Protein AF-J9E2P5-F1 (afdb_monomer)

Radius of gyration: 17.96 Å; Cα contacts (8 Å, |Δi|>4): 330; chains: 1; bounding box: 42×40×48 Å

Foldseek 3Di:
DCPPDPCPACVNVADPVNVVVLVVLLVVVQQPAFQEAEAEDDEAEAEACAQVVVVVVVVCVVQPHQVVHHYEYADNQHHPYDRSVVSVVVVSVSVSVHVYYHQWYDYPLAEIEHAADDDPVLVVDQEPCVSRPQDPPHDPDDFPDDSQRSNHEEEDDVDQAWACDPVNGHTYHYPVVVVSSCVSHVHDYYHYYNDDDDPPD

Sequence (201 aa):
MTIGRPNTGISTCITEQDITDLLLNVKSLFMEQPVMLKLKPPITVCGDIHGQFGDLMRIFNKTGFPHKTNYLFLGDYVDRGKMNLEVIIFLFACKSVFNVMPLSAIIGDRILCMHGGLSPDMLKADNLNILQSIYRPLPDPPNPSLPLDLLWADPNSYTDEFKFNDRGISITFGAKMVKRICEKFNLDLICRAHQVKLSHI

Solvent-accessible surface area (backbone atoms only — not comparable to full-atom values): 11539 Å² total; per-residue (Å²): 133,65,84,89,45,90,88,57,49,65,83,72,78,55,52,73,64,59,52,50,52,50,49,55,54,41,50,52,56,54,71,74,45,63,46,49,38,82,44,66,77,79,64,48,78,40,52,65,46,27,5,40,41,72,58,55,50,50,48,31,73,73,67,45,48,71,94,79,28,51,48,42,44,32,49,53,50,47,60,98,40,90,33,31,66,60,33,50,52,51,53,46,57,43,39,74,77,35,88,40,76,59,70,26,33,30,41,69,76,27,33,43,35,26,18,17,38,76,38,77,62,64,76,74,41,90,54,78,64,62,56,58,68,61,67,79,84,73,67,93,69,61,83,68,37,59,78,47,9,29,55,52,8,38,82,33,93,91,41,59,49,77,40,78,26,93,84,79,48,33,29,25,35,7,67,58,46,52,51,52,52,25,64,72,65,60,35,83,44,80,48,62,32,86,63,91,74,83,76,87,124

Mean predicted aligned error: 6.22 Å

InterPro domains:
  IPR004843 Calcineurin-like, phosphoesterase domain [PF00149] (42-90)
  IPR004843 Calcineurin-like, phosphoesterase domain [PF00149] (93-196)
  IPR006186 Serine/threonine-specific protein phosphatase/bis(5-nucleosyl)-tetraphosphatase [PR00114] (42-69)
  IPR006186 Serine/threonine-specific protein phosphatase/bis(5-nucleosyl)-tetraphosphatase [PR00114] (71-98)
  IPR006186 Serine/threonine-specific protein phosphatase/bis(5-nucleosyl)-tetraphosphatase [PR00114] (186-201)
  IPR006186 Serine/threonine-specific protein phosphatase/bis(5-nucleosyl)-tetraphosphatase [SM00156] (14-201)
  IPR029052 Metallo-dependent phosphatase-like [G3DSA:3.60.21.10] (10-95)
  IPR029052 Metallo-dependent phosphatase-like [G3DSA:3.60.21.10] (96-201)
  IPR029052 Metallo-dependent phosphatase-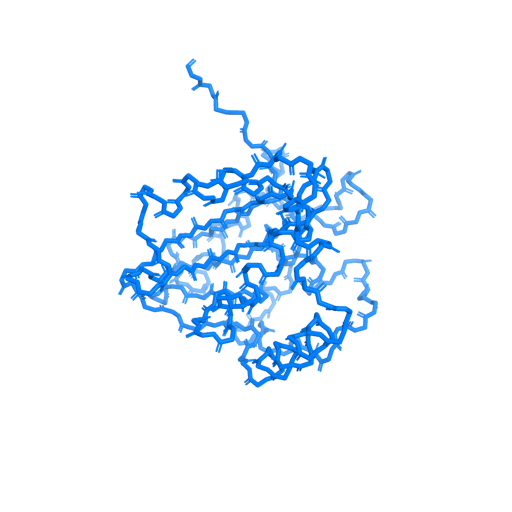like [SSF56300] (13-199)
  IPR050341 Serine/threonine-protein phosphatase PP1 catalytic subunit [PTHR11668] (95-196)

Structure (mmCIF, N/CA/C/O backbone):
data_AF-J9E2P5-F1
#
_entry.id   AF-J9E2P5-F1
#
loop_
_atom_site.group_PDB
_atom_site.id
_atom_site.type_symbol
_atom_site.label_atom_id
_atom_site.label_alt_id
_atom_site.label_comp_id
_atom_site.label_asym_id
_atom_site.label_entity_id
_atom_site.label_seq_id
_atom_site.pdbx_PDB_ins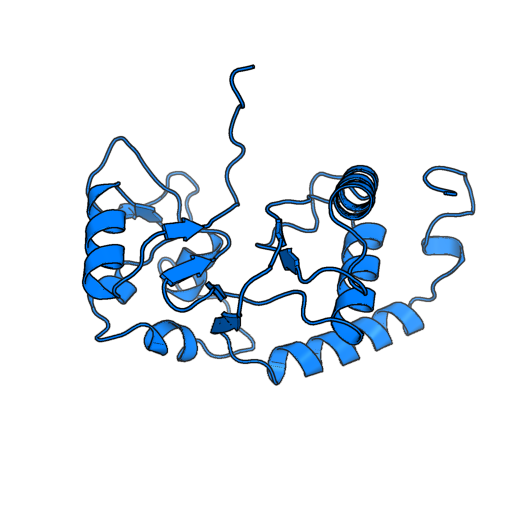_code
_atom_site.Cartn_x
_atom_site.Cartn_y
_atom_site.Cartn_z
_atom_site.occupancy
_atom_site.B_iso_or_equiv
_atom_site.auth_seq_id
_atom_site.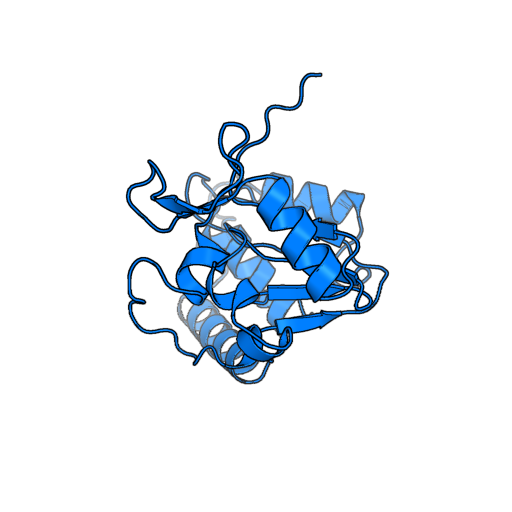auth_comp_id
_atom_site.auth_asym_id
_atom_site.auth_atom_id
_atom_site.pdbx_PDB_model_num
ATOM 1 N N . MET A 1 1 ? -24.010 14.003 11.861 1.00 45.88 1 MET A N 1
ATOM 2 C CA . MET A 1 1 ? -22.543 14.082 11.691 1.00 45.88 1 MET A CA 1
ATOM 3 C C . MET A 1 1 ? -22.093 15.475 12.108 1.00 45.88 1 MET A C 1
ATOM 5 O O . MET A 1 1 ? -22.477 16.442 11.469 1.00 45.88 1 MET A O 1
ATOM 9 N N . THR A 1 2 ? -21.371 15.581 13.220 1.00 44.81 2 THR A N 1
ATOM 10 C CA . THR A 1 2 ? -20.914 16.819 13.893 1.00 44.81 2 THR A CA 1
ATOM 11 C C . THR A 1 2 ? -19.613 17.385 13.308 1.00 44.81 2 THR A C 1
ATOM 13 O O . THR A 1 2 ? -18.896 18.126 13.966 1.00 44.81 2 THR A O 1
ATOM 16 N N . ILE A 1 3 ? -19.287 17.047 12.061 1.00 49.72 3 ILE A N 1
ATOM 17 C CA . ILE A 1 3 ? -18.026 17.451 11.435 1.00 49.72 3 ILE A CA 1
ATOM 18 C C . ILE A 1 3 ? -18.045 18.976 11.229 1.00 49.72 3 ILE A C 1
ATOM 20 O O . ILE A 1 3 ? -18.893 19.488 10.501 1.00 49.72 3 ILE A O 1
ATOM 24 N N . GLY A 1 4 ? -17.133 19.695 11.894 1.00 49.78 4 GLY A N 1
ATOM 25 C CA . GLY A 1 4 ? -16.938 21.143 11.735 1.00 49.78 4 GLY A CA 1
ATOM 26 C C . GLY A 1 4 ? -17.701 22.057 12.704 1.00 49.78 4 GLY A C 1
ATOM 27 O O . GLY A 1 4 ? -17.662 23.272 12.515 1.00 49.78 4 GLY A O 1
ATOM 28 N N . ARG A 1 5 ? -18.381 21.534 13.739 1.00 53.47 5 ARG A N 1
ATOM 29 C CA . ARG A 1 5 ? -18.964 22.392 14.791 1.00 53.47 5 ARG A CA 1
ATOM 30 C C . ARG A 1 5 ? -17.924 22.700 15.886 1.00 53.47 5 ARG A C 1
ATOM 32 O O . ARG A 1 5 ? -17.280 21.763 16.369 1.00 53.47 5 ARG A O 1
ATOM 39 N N . PRO A 1 6 ? -17.767 23.968 16.316 1.00 48.00 6 PRO A N 1
ATOM 40 C CA . PRO A 1 6 ? -16.874 24.314 17.423 1.00 48.00 6 PRO A CA 1
ATOM 41 C C . PRO A 1 6 ? -17.237 23.517 18.690 1.00 48.00 6 PRO A C 1
ATOM 43 O O . PRO A 1 6 ? -18.414 23.270 18.947 1.00 48.00 6 PRO A O 1
ATOM 46 N N . ASN A 1 7 ? -16.224 23.081 19.447 1.00 54.06 7 ASN A N 1
ATOM 47 C CA . ASN A 1 7 ? -16.327 22.243 20.658 1.00 54.06 7 ASN A CA 1
ATOM 48 C C . ASN A 1 7 ? -16.889 20.817 20.481 1.00 54.06 7 ASN A C 1
ATOM 50 O O . ASN A 1 7 ? -17.232 20.167 21.465 1.00 54.06 7 ASN A O 1
ATOM 54 N N . THR A 1 8 ? -16.955 20.303 19.250 1.00 57.88 8 THR A N 1
ATOM 55 C CA . THR A 1 8 ? -17.351 18.903 18.970 1.00 57.88 8 THR A CA 1
ATOM 56 C C . THR A 1 8 ? -16.272 18.094 18.248 1.00 57.88 8 THR A C 1
ATOM 58 O O . THR A 1 8 ? -16.533 16.987 17.778 1.00 57.88 8 THR A O 1
ATOM 61 N N . GLY A 1 9 ? -15.074 18.671 18.111 1.00 59.38 9 GLY A N 1
ATOM 62 C CA . GLY A 1 9 ? -13.923 17.985 17.535 1.00 59.38 9 GLY A CA 1
ATOM 63 C C . GLY A 1 9 ? -13.432 16.871 18.455 1.00 59.38 9 GLY A C 1
ATOM 64 O O . GLY A 1 9 ? -13.683 16.892 19.656 1.00 59.38 9 GLY A O 1
ATOM 65 N N . ILE A 1 10 ? -12.687 15.914 17.902 1.00 63.97 10 ILE A N 1
ATOM 66 C CA . ILE A 1 10 ? -12.071 14.827 18.680 1.00 63.97 10 ILE A CA 1
ATOM 67 C C . ILE A 1 10 ? -11.284 15.352 19.892 1.00 63.97 10 ILE A C 1
ATOM 69 O O . ILE A 1 10 ? -11.285 14.716 20.943 1.00 63.97 10 ILE A O 1
ATOM 73 N N . SER A 1 11 ? -10.692 16.543 19.770 1.00 57.50 11 SER A N 1
ATOM 74 C CA . SER A 1 11 ? -9.939 17.223 20.826 1.00 57.50 11 SER A CA 1
ATOM 75 C C . SER A 1 11 ? -10.736 17.548 22.094 1.00 57.50 11 SER A C 1
ATOM 77 O O . SER A 1 11 ? -10.120 17.846 23.112 1.00 57.50 11 SER A O 1
ATOM 79 N N . THR A 1 12 ? -12.074 17.503 22.071 1.00 65.75 12 THR A N 1
ATOM 80 C CA . THR A 1 12 ? -12.912 17.707 23.267 1.00 65.75 12 THR A CA 1
ATOM 81 C C . THR A 1 12 ? -13.512 16.416 23.828 1.00 65.75 12 THR A C 1
ATOM 83 O O . THR A 1 12 ? -14.113 16.456 24.899 1.00 65.75 12 THR A O 1
ATOM 86 N N . CYS A 1 13 ? -13.367 15.277 23.138 1.00 72.75 13 CYS A N 1
ATOM 87 C CA . CYS A 1 13 ? -14.016 14.011 23.509 1.00 72.75 13 CYS A CA 1
ATOM 88 C C . CYS A 1 13 ? -13.050 12.842 23.738 1.00 72.75 13 CYS A C 1
ATOM 90 O O . CYS A 1 13 ? -13.448 11.869 24.370 1.00 72.75 13 CYS A O 1
ATOM 92 N N . ILE A 1 14 ? -11.827 12.909 23.211 1.00 82.00 14 ILE A N 1
ATOM 93 C CA . ILE A 1 14 ? -10.829 11.840 23.303 1.00 82.00 14 ILE A CA 1
ATOM 94 C C . ILE A 1 14 ? -9.627 12.380 24.070 1.00 82.00 14 ILE A C 1
ATOM 96 O O . ILE A 1 14 ? -9.087 13.432 23.720 1.00 82.00 14 ILE A O 1
ATOM 100 N N . THR A 1 15 ? -9.220 11.673 25.122 1.00 87.50 15 THR A N 1
ATOM 101 C CA . THR A 1 15 ? -8.058 12.066 25.921 1.00 87.50 15 THR A CA 1
ATOM 102 C C . THR A 1 15 ? -6.756 11.640 25.244 1.00 87.50 15 THR A C 1
ATOM 104 O O . THR A 1 15 ? -6.724 10.732 24.413 1.00 87.50 15 THR A O 1
ATOM 107 N N . GLU A 1 16 ? -5.645 12.271 25.622 1.00 87.94 16 GLU A N 1
ATOM 108 C CA . GLU A 1 16 ? -4.309 11.840 25.190 1.00 87.94 16 GLU A CA 1
ATOM 109 C C . GLU A 1 16 ? -4.025 10.378 25.573 1.00 87.94 16 GLU A C 1
ATOM 111 O O . GLU A 1 16 ? -3.402 9.641 24.805 1.00 87.94 16 GLU A O 1
ATOM 116 N N . GLN A 1 17 ? -4.538 9.938 26.727 1.00 90.25 17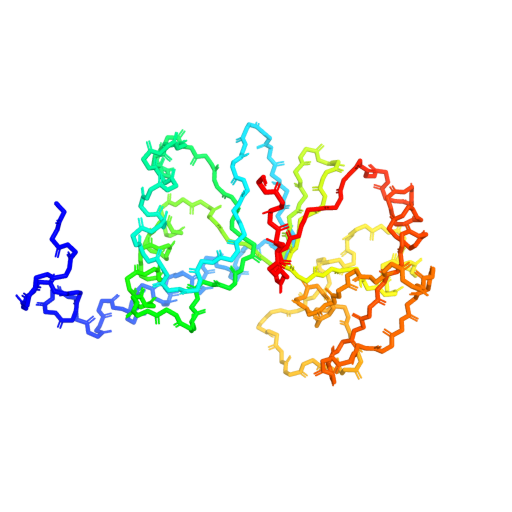 GLN A N 1
ATOM 117 C CA . GLN A 1 17 ? -4.408 8.558 27.179 1.00 90.25 17 GLN A CA 1
ATOM 118 C C . GLN A 1 17 ? -5.141 7.591 26.242 1.00 90.25 17 GLN A C 1
ATOM 120 O O . GLN A 1 17 ? -4.543 6.610 25.812 1.00 90.25 17 GLN A O 1
ATOM 125 N N . ASP A 1 18 ? -6.377 7.905 25.838 1.00 90.12 18 ASP A N 1
ATOM 126 C CA . ASP A 1 18 ? -7.140 7.067 24.899 1.00 90.12 18 ASP A CA 1
ATOM 127 C C . ASP A 1 18 ? -6.409 6.911 23.556 1.00 90.12 18 ASP A C 1
ATOM 129 O O . ASP A 1 18 ? -6.378 5.827 22.967 1.00 90.12 18 ASP A O 1
ATOM 133 N N . ILE A 1 19 ? -5.797 7.997 23.066 1.00 89.31 19 ILE A N 1
ATOM 134 C CA . ILE A 1 19 ? -4.996 7.975 21.834 1.00 89.31 19 ILE A CA 1
ATOM 135 C C . ILE A 1 19 ? -3.757 7.102 22.037 1.00 89.31 19 ILE A C 1
ATOM 137 O O . ILE A 1 19 ? -3.446 6.272 21.183 1.00 89.31 19 ILE A O 1
ATOM 141 N N . THR A 1 20 ? -3.064 7.255 23.164 1.00 91.06 20 THR A N 1
ATOM 142 C CA . THR A 1 20 ? -1.865 6.473 23.491 1.00 91.06 20 THR A CA 1
ATOM 143 C C . THR A 1 20 ? -2.177 4.979 23.560 1.00 91.06 20 THR A C 1
ATOM 145 O O . THR A 1 20 ? -1.487 4.177 22.926 1.00 91.06 20 THR A O 1
ATOM 148 N N . ASP A 1 21 ? -3.257 4.602 24.240 1.00 92.38 21 ASP A N 1
ATOM 149 C CA . ASP A 1 21 ? -3.688 3.210 24.372 1.00 92.38 21 ASP A CA 1
ATOM 150 C C . ASP A 1 21 ? -4.079 2.618 23.013 1.00 92.38 21 ASP A C 1
ATOM 152 O O . ASP A 1 21 ? -3.679 1.500 22.669 1.00 92.38 21 ASP A O 1
ATOM 156 N N . LEU A 1 22 ? -4.797 3.387 22.186 1.00 90.81 22 LEU A N 1
ATOM 157 C CA . LEU A 1 22 ? -5.117 2.991 20.816 1.00 90.81 22 LEU A CA 1
ATOM 158 C C . LEU A 1 22 ? -3.848 2.737 19.991 1.00 90.81 22 LEU A C 1
ATOM 160 O O . LEU A 1 22 ? -3.758 1.718 19.301 1.00 90.81 22 LEU A O 1
ATOM 164 N N . LEU A 1 23 ? -2.861 3.633 20.065 1.00 90.31 23 LEU A N 1
ATOM 165 C CA . LEU A 1 23 ? -1.600 3.509 19.334 1.00 90.31 23 LEU A CA 1
ATOM 166 C C . LEU A 1 23 ? -0.795 2.283 19.775 1.00 90.31 23 LEU A C 1
ATOM 168 O O . LEU A 1 23 ? -0.257 1.575 18.921 1.00 90.31 23 LEU A O 1
ATOM 172 N N . LEU A 1 24 ? -0.727 2.002 21.078 1.00 90.94 24 LEU A N 1
ATOM 173 C CA . LEU A 1 24 ? -0.029 0.829 21.616 1.00 90.94 24 LEU A CA 1
ATOM 174 C C . LEU A 1 24 ? -0.685 -0.483 21.167 1.00 90.94 24 LEU A C 1
ATOM 176 O O . LEU A 1 24 ? 0.011 -1.413 20.739 1.00 90.94 24 LEU A O 1
ATOM 180 N N . ASN A 1 25 ? -2.018 -0.537 21.192 1.00 90.31 25 ASN A N 1
ATOM 181 C CA . ASN A 1 25 ? -2.780 -1.692 20.720 1.00 90.31 25 ASN A CA 1
ATOM 182 C C . ASN A 1 25 ? -2.565 -1.928 19.220 1.00 90.31 25 ASN A C 1
ATOM 184 O O . ASN A 1 25 ? -2.203 -3.028 18.797 1.00 90.31 25 ASN A O 1
ATOM 188 N N . VAL A 1 26 ? -2.710 -0.880 18.406 1.00 89.56 26 VAL A N 1
ATOM 189 C CA . VAL A 1 26 ? -2.537 -0.966 16.949 1.00 89.56 26 VAL A CA 1
ATOM 190 C C . VAL A 1 26 ? -1.095 -1.302 16.564 1.00 89.56 26 VAL A C 1
ATOM 192 O O . VAL A 1 26 ? -0.880 -2.113 15.662 1.00 89.56 26 VAL A O 1
ATOM 195 N N . LYS A 1 27 ? -0.098 -0.750 17.266 1.00 88.38 27 LYS A N 1
ATOM 196 C CA . LYS A 1 27 ? 1.315 -1.106 17.079 1.00 88.38 27 LYS A CA 1
ATOM 197 C C . LYS A 1 27 ? 1.535 -2.605 17.272 1.00 88.38 27 LYS A C 1
ATOM 199 O O 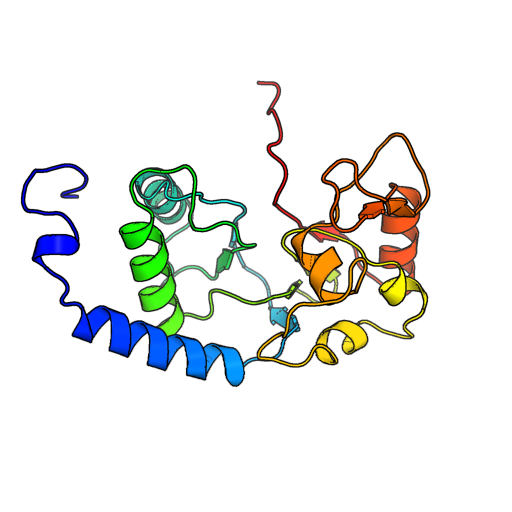. LYS A 1 27 ? 2.180 -3.226 16.432 1.00 88.38 27 LYS A O 1
ATOM 204 N N . SER A 1 28 ? 0.987 -3.179 18.340 1.00 88.62 28 SER A N 1
ATOM 205 C CA . SER A 1 28 ? 1.122 -4.611 18.634 1.00 88.62 28 SER A CA 1
ATOM 206 C C . SER A 1 28 ? 0.476 -5.465 17.537 1.00 88.62 28 SER A C 1
ATOM 208 O O . SER A 1 28 ? 1.135 -6.339 16.976 1.00 88.62 28 SER A O 1
ATOM 210 N N . LEU A 1 29 ? -0.744 -5.112 17.114 1.00 88.38 29 LEU A N 1
ATOM 211 C CA . LEU A 1 29 ? -1.436 -5.777 16.001 1.00 88.38 29 LEU A CA 1
ATOM 212 C C . LEU A 1 29 ? -0.633 -5.737 14.697 1.00 88.38 29 LEU A C 1
ATOM 214 O O . LEU A 1 29 ? -0.570 -6.727 13.968 1.00 88.38 29 LEU A O 1
ATOM 218 N N . PHE A 1 30 ? -0.008 -4.603 14.377 1.00 86.75 30 PHE A N 1
ATOM 219 C CA . PHE A 1 30 ? 0.837 -4.519 13.191 1.00 86.75 30 PHE A CA 1
ATOM 220 C C . PHE A 1 30 ? 2.063 -5.408 13.289 1.00 86.75 30 PHE A C 1
ATOM 222 O O . PHE A 1 30 ? 2.389 -6.068 12.304 1.00 86.75 30 PHE A O 1
ATOM 229 N N . MET A 1 31 ? 2.724 -5.436 14.445 1.00 86.56 31 MET A N 1
ATOM 230 C CA . MET A 1 31 ? 3.924 -6.243 14.662 1.00 86.56 31 MET A CA 1
ATOM 231 C C . MET A 1 31 ? 3.657 -7.745 14.514 1.00 86.56 31 MET A C 1
ATOM 233 O O . MET A 1 31 ? 4.517 -8.453 13.994 1.00 86.56 31 MET A O 1
ATOM 237 N N . GLU A 1 32 ? 2.464 -8.211 14.884 1.00 87.81 32 GLU A N 1
ATOM 238 C CA . GLU A 1 32 ? 2.045 -9.612 14.738 1.00 87.81 32 GLU A CA 1
ATOM 239 C C . GLU A 1 32 ? 1.688 -10.001 13.295 1.00 87.81 32 GLU A C 1
ATOM 241 O O . GLU A 1 32 ? 1.873 -11.147 12.884 1.00 87.81 32 GLU A O 1
ATOM 246 N N . GLN A 1 33 ? 1.176 -9.061 12.499 1.00 88.06 33 GLN A N 1
ATOM 247 C CA . GLN A 1 33 ? 0.769 -9.333 11.119 1.00 88.06 33 GLN A CA 1
ATOM 248 C C . GLN A 1 33 ? 1.968 -9.470 10.179 1.00 88.06 33 GLN A C 1
ATOM 250 O O . GLN A 1 33 ? 2.958 -8.779 10.377 1.00 88.06 33 GLN A O 1
ATOM 255 N N . PRO A 1 34 ? 1.905 -10.281 9.110 1.00 90.06 34 PRO A N 1
ATOM 256 C CA . PRO A 1 34 ? 2.999 -10.348 8.148 1.00 90.06 34 PRO A CA 1
ATOM 257 C C . PRO A 1 34 ? 3.163 -9.020 7.392 1.00 90.06 34 PRO A C 1
ATOM 259 O O . PRO A 1 34 ? 2.209 -8.257 7.230 1.00 90.06 34 PRO A O 1
ATOM 262 N N . VAL A 1 35 ? 4.372 -8.755 6.891 1.00 88.50 35 VAL A N 1
ATOM 263 C CA . VAL A 1 35 ? 4.686 -7.531 6.131 1.00 88.50 35 VAL A CA 1
ATOM 264 C C . VAL A 1 35 ? 3.864 -7.454 4.844 1.00 88.50 35 VAL A C 1
ATOM 266 O O . VAL A 1 35 ? 3.345 -6.391 4.494 1.00 88.50 35 VAL A O 1
ATOM 269 N N . MET A 1 36 ? 3.735 -8.595 4.161 1.00 92.44 36 MET A N 1
ATOM 270 C CA . MET A 1 36 ? 2.828 -8.773 3.033 1.00 92.44 36 MET A CA 1
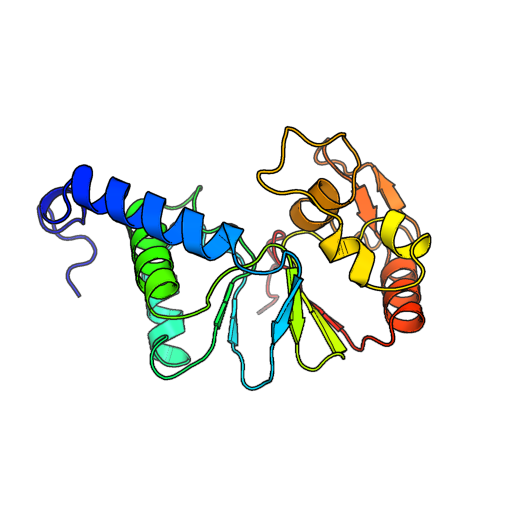ATOM 271 C C . MET A 1 36 ? 1.605 -9.577 3.482 1.00 92.44 36 MET A C 1
ATOM 273 O O . MET A 1 36 ? 1.712 -10.776 3.765 1.00 92.44 36 MET A O 1
ATOM 277 N N . LEU A 1 37 ? 0.433 -8.939 3.524 1.00 92.12 37 LEU A N 1
ATOM 278 C CA . LEU A 1 37 ? -0.823 -9.644 3.798 1.00 92.12 37 LEU A CA 1
ATOM 279 C C . LEU A 1 37 ? -1.255 -10.475 2.590 1.00 92.12 37 LEU A C 1
ATOM 281 O O . LEU A 1 37 ? -1.135 -10.037 1.450 1.00 92.12 37 LEU A O 1
ATOM 285 N N . LYS A 1 38 ? -1.839 -11.646 2.847 1.00 93.00 38 LYS A N 1
ATOM 286 C CA . LYS A 1 38 ? -2.566 -12.427 1.838 1.00 93.00 38 LYS A CA 1
ATOM 287 C C . LYS A 1 38 ? -4.061 -12.222 2.048 1.00 93.00 38 LYS A C 1
ATOM 289 O O . LYS A 1 38 ? -4.590 -12.598 3.092 1.00 93.00 38 LYS A O 1
ATOM 294 N N . LEU A 1 39 ? -4.728 -11.602 1.082 1.00 92.50 39 LEU A N 1
ATOM 295 C CA . LEU A 1 39 ? -6.125 -11.181 1.177 1.00 92.50 39 LEU A CA 1
ATOM 296 C C . LEU A 1 39 ? -6.973 -11.900 0.125 1.00 92.50 39 LEU A C 1
ATOM 298 O O . LEU A 1 39 ? -6.517 -12.169 -0.986 1.00 92.50 39 LEU A O 1
ATOM 302 N N . LYS A 1 40 ? -8.228 -12.200 0.464 1.00 91.94 40 LYS A N 1
ATOM 303 C CA . LYS A 1 40 ? -9.197 -12.800 -0.462 1.00 91.94 40 LYS A CA 1
ATOM 304 C C . LYS A 1 40 ? -10.249 -11.761 -0.870 1.00 91.94 40 LYS A C 1
ATOM 306 O O . LYS A 1 40 ? -10.641 -10.957 -0.024 1.00 91.94 40 LYS A O 1
ATOM 311 N N . PRO A 1 41 ? -10.718 -11.765 -2.129 1.00 92.12 41 PRO A N 1
ATOM 312 C CA . PRO A 1 41 ? -11.864 -10.952 -2.529 1.00 92.12 41 PRO A CA 1
ATOM 313 C C . PRO A 1 41 ? -13.157 -11.432 -1.832 1.00 92.12 41 PRO A C 1
ATOM 315 O O . PRO A 1 41 ? -13.233 -12.600 -1.443 1.00 92.12 41 PRO A O 1
ATOM 318 N N . PRO A 1 42 ? -14.192 -10.576 -1.706 1.00 92.69 42 PRO A N 1
ATOM 319 C CA . PRO A 1 42 ? -14.253 -9.180 -2.150 1.00 92.69 42 PRO A CA 1
ATOM 320 C C . PRO A 1 42 ? -13.546 -8.214 -1.183 1.00 92.69 42 PRO A C 1
ATOM 322 O O . PRO A 1 42 ? -13.615 -8.370 0.038 1.00 92.69 42 PRO A O 1
ATOM 325 N N . ILE A 1 43 ? -12.885 -7.192 -1.738 1.00 91.50 43 ILE A N 1
ATOM 326 C CA . ILE A 1 43 ? -12.191 -6.145 -0.977 1.00 91.50 43 ILE A CA 1
ATOM 327 C C . ILE A 1 43 ? -12.250 -4.804 -1.714 1.00 91.50 43 ILE A C 1
ATOM 329 O O . ILE A 1 43 ? -12.136 -4.760 -2.939 1.00 91.50 43 ILE A O 1
ATOM 333 N N . THR A 1 44 ? -12.421 -3.715 -0.966 1.00 92.56 44 THR A N 1
ATOM 334 C CA . THR A 1 44 ? -12.324 -2.347 -1.488 1.00 92.56 44 THR A CA 1
ATOM 335 C C . THR A 1 44 ? -10.912 -1.820 -1.251 1.00 92.56 44 THR A C 1
ATOM 337 O O . THR A 1 44 ? -10.459 -1.773 -0.108 1.00 92.56 44 THR A O 1
ATOM 340 N N . VAL A 1 45 ? -10.216 -1.420 -2.318 1.00 92.06 45 VAL A N 1
ATOM 341 C CA . VAL A 1 45 ? -8.875 -0.824 -2.222 1.00 92.06 45 VAL A CA 1
ATOM 342 C C . VAL A 1 45 ? -8.981 0.698 -2.300 1.00 92.06 45 VAL A C 1
ATOM 344 O O . VAL A 1 45 ? -9.590 1.226 -3.229 1.00 92.06 45 VAL A O 1
ATOM 347 N N . CYS A 1 46 ? -8.387 1.392 -1.333 1.00 92.81 46 CYS A N 1
ATOM 348 C CA . CYS A 1 46 ? -8.408 2.849 -1.212 1.00 92.81 46 CYS A CA 1
ATOM 349 C C . CYS A 1 46 ? -6.981 3.414 -1.274 1.00 92.81 46 CYS A C 1
ATOM 351 O O . CYS A 1 46 ? -6.085 2.895 -0.611 1.00 92.81 46 CYS A O 1
ATOM 353 N N . GLY A 1 47 ? -6.783 4.478 -2.054 1.00 91.31 47 GLY A N 1
ATOM 354 C CA . GLY A 1 47 ? -5.526 5.234 -2.103 1.00 91.31 47 GLY A CA 1
ATOM 355 C C . GLY A 1 47 ? -5.434 6.307 -1.014 1.00 91.31 47 GLY A C 1
ATOM 356 O O . GLY A 1 47 ? -6.039 6.169 0.050 1.00 91.31 47 GLY A O 1
ATOM 357 N N . ASP A 1 48 ? -4.693 7.371 -1.320 1.00 92.44 48 ASP A N 1
ATOM 358 C CA . ASP A 1 48 ? -4.364 8.476 -0.414 1.00 92.44 48 ASP A CA 1
ATOM 359 C C . ASP A 1 48 ? -5.620 9.177 0.144 1.00 92.44 48 ASP A C 1
ATOM 361 O O . ASP A 1 48 ? -6.603 9.400 -0.572 1.00 92.44 48 ASP A O 1
ATOM 365 N N . ILE A 1 49 ? -5.576 9.552 1.428 1.00 93.50 49 ILE A N 1
ATOM 366 C CA . ILE A 1 49 ? -6.669 10.246 2.136 1.00 93.50 49 ILE A CA 1
ATOM 367 C C . ILE A 1 49 ? -6.255 11.650 2.589 1.00 93.50 49 ILE A C 1
ATOM 369 O O . ILE A 1 49 ? -7.099 12.544 2.610 1.00 93.50 49 ILE A O 1
ATOM 373 N N . HIS A 1 50 ? -4.991 11.851 2.973 1.00 92.56 50 HIS A N 1
ATOM 374 C CA . HIS A 1 50 ? -4.409 13.150 3.327 1.00 92.56 50 HIS A CA 1
ATOM 375 C C . HIS A 1 50 ? -5.287 14.012 4.249 1.00 92.56 50 HIS A C 1
ATOM 377 O O . HIS A 1 50 ? -5.630 15.150 3.932 1.00 92.56 50 HIS A O 1
ATOM 383 N N . GLY A 1 51 ? -5.740 13.460 5.377 1.00 90.06 51 GLY A N 1
ATOM 384 C CA . GLY A 1 51 ? -6.526 14.202 6.369 1.00 90.06 51 GLY A CA 1
ATOM 385 C C . GLY A 1 51 ? -7.907 14.673 5.885 1.00 90.06 51 GLY A C 1
ATOM 386 O O . GLY A 1 51 ? -8.505 15.557 6.508 1.00 90.06 51 GLY A O 1
ATOM 387 N N . GLN A 1 52 ? -8.433 14.120 4.786 1.00 91.38 52 GLN A N 1
ATOM 388 C CA . GLN A 1 52 ? -9.759 14.437 4.241 1.00 91.38 52 GLN A CA 1
ATOM 389 C C . GLN A 1 52 ? -10.853 13.539 4.845 1.00 91.38 52 GLN A C 1
ATOM 391 O O . GLN A 1 52 ? -11.484 12.732 4.164 1.00 91.38 52 GLN A O 1
ATOM 396 N N . PHE A 1 53 ? -11.127 13.696 6.145 1.00 92.12 53 PHE A N 1
ATOM 397 C CA . PHE A 1 53 ? -12.098 12.854 6.866 1.00 92.12 53 PHE A CA 1
ATOM 398 C C . PHE A 1 53 ? -13.509 12.841 6.246 1.00 92.12 53 PHE A C 1
ATOM 400 O O . PHE A 1 53 ? -14.177 11.808 6.225 1.00 92.12 53 PHE A O 1
ATOM 407 N N . GLY A 1 54 ? -13.966 13.969 5.693 1.00 92.06 54 GLY A N 1
ATOM 408 C CA . GLY A 1 54 ? -15.260 14.038 5.008 1.00 92.06 54 GLY A CA 1
ATOM 409 C C . GLY A 1 54 ? -15.335 13.116 3.786 1.00 92.06 54 GLY A C 1
ATOM 410 O O . GLY A 1 54 ? -16.358 12.467 3.567 1.00 92.06 54 GLY A O 1
ATOM 411 N N . ASP A 1 55 ? -14.243 13.007 3.029 1.00 93.00 55 ASP A N 1
ATOM 412 C CA . ASP A 1 55 ? -14.164 12.131 1.861 1.00 93.00 55 ASP A CA 1
ATOM 413 C C . ASP A 1 55 ? -14.010 10.665 2.272 1.00 93.00 55 ASP A C 1
ATOM 415 O O . ASP A 1 55 ? -14.677 9.804 1.699 1.00 93.00 55 ASP A O 1
ATOM 419 N N . LEU A 1 56 ? -13.271 10.383 3.350 1.00 93.50 56 LEU A N 1
ATOM 420 C CA . LEU A 1 56 ? -13.235 9.053 3.965 1.00 93.50 56 LEU A CA 1
ATOM 421 C C . LEU A 1 56 ? -14.645 8.561 4.345 1.00 93.50 56 LEU A C 1
ATOM 423 O O . LEU A 1 56 ? -15.030 7.437 4.020 1.00 93.50 56 LEU A O 1
ATOM 427 N N . MET A 1 57 ? -15.456 9.413 4.981 1.00 93.56 57 MET A N 1
ATOM 428 C CA . MET A 1 57 ? -16.844 9.068 5.314 1.00 93.56 57 MET A CA 1
ATOM 429 C C . MET A 1 57 ? -17.707 8.866 4.065 1.00 93.56 57 MET A C 1
ATOM 431 O O . MET A 1 57 ? -18.567 7.985 4.046 1.00 93.56 57 MET A O 1
ATOM 435 N N . ARG A 1 58 ? -17.491 9.649 3.000 1.00 94.25 58 ARG A N 1
ATOM 436 C CA . ARG A 1 58 ? -18.184 9.452 1.715 1.00 94.25 58 ARG A CA 1
ATOM 437 C C . ARG A 1 58 ? -17.839 8.108 1.080 1.00 94.25 58 ARG A C 1
ATOM 439 O O . ARG A 1 58 ? -18.752 7.462 0.569 1.00 94.25 58 ARG A O 1
ATOM 446 N N . ILE A 1 59 ? -16.578 7.672 1.153 1.00 93.88 59 ILE A N 1
ATOM 447 C CA . ILE A 1 59 ? -16.161 6.335 0.708 1.00 93.88 59 ILE A CA 1
ATOM 448 C C . ILE A 1 59 ? -16.976 5.279 1.459 1.00 93.88 59 ILE A C 1
ATOM 450 O O . ILE A 1 59 ? -17.721 4.539 0.825 1.00 93.88 59 ILE A O 1
ATOM 454 N N . PHE A 1 60 ? -16.957 5.274 2.795 1.00 93.81 60 PHE A N 1
ATOM 455 C CA . PHE A 1 60 ? -17.694 4.269 3.576 1.00 93.81 60 PHE A CA 1
ATOM 456 C C . PHE A 1 60 ? -19.209 4.302 3.371 1.00 93.81 60 PHE A C 1
ATOM 458 O O . PHE A 1 60 ? -19.840 3.247 3.330 1.00 93.81 60 PHE A O 1
ATOM 465 N N . ASN A 1 61 ? -19.807 5.480 3.190 1.00 93.56 61 ASN A N 1
ATOM 466 C CA . ASN A 1 61 ? -21.229 5.582 2.858 1.00 93.56 61 ASN A CA 1
ATOM 467 C C . ASN A 1 61 ? -21.552 4.963 1.489 1.00 93.56 61 ASN A C 1
ATOM 469 O O . ASN A 1 61 ? -22.644 4.429 1.308 1.00 93.56 61 ASN A O 1
ATOM 473 N N . LYS A 1 62 ? -20.616 5.023 0.534 1.00 94.75 62 LYS A N 1
ATOM 474 C CA . LYS A 1 62 ? -20.789 4.475 -0.815 1.00 94.75 62 LYS A CA 1
ATOM 475 C C . LYS A 1 62 ? -20.504 2.974 -0.884 1.00 94.75 62 LYS A C 1
ATOM 477 O O . LYS A 1 62 ? -21.218 2.263 -1.582 1.00 94.75 62 LYS A O 1
ATOM 482 N N . THR A 1 63 ? -19.466 2.496 -0.200 1.00 93.88 63 THR A N 1
ATOM 483 C CA . THR A 1 63 ? -18.965 1.110 -0.321 1.00 93.88 63 THR A CA 1
ATOM 484 C C . THR A 1 63 ? -19.289 0.225 0.889 1.00 93.88 63 THR A C 1
ATOM 486 O O . THR A 1 63 ? -19.009 -0.973 0.875 1.00 93.88 63 THR A O 1
ATOM 489 N N . GLY A 1 64 ? -19.926 0.779 1.923 1.00 93.44 64 GLY A N 1
ATOM 490 C CA . GLY A 1 64 ? -20.298 0.091 3.160 1.00 93.44 64 GLY A CA 1
ATOM 491 C C . GLY A 1 64 ? -19.248 0.261 4.258 1.00 93.44 64 GLY A C 1
ATOM 492 O O . GLY A 1 64 ? -18.052 0.261 4.005 1.00 93.44 64 GLY A O 1
ATOM 493 N N . PHE A 1 65 ? -19.672 0.410 5.508 1.00 91.50 65 PHE A N 1
ATOM 494 C CA . PHE A 1 65 ? -18.739 0.608 6.622 1.00 91.50 65 PHE A CA 1
ATOM 495 C C . PHE A 1 65 ? -17.871 -0.640 6.896 1.00 91.50 65 PHE A C 1
ATOM 497 O O . PHE A 1 65 ? -18.289 -1.749 6.558 1.00 91.50 65 PHE A O 1
ATOM 504 N N . PRO A 1 66 ? -16.707 -0.498 7.562 1.00 88.75 66 PRO A N 1
ATOM 505 C CA . PRO A 1 66 ? -15.749 -1.595 7.781 1.00 88.75 66 PRO A CA 1
ATOM 506 C C . PRO A 1 66 ? -16.291 -2.874 8.449 1.00 88.75 66 PRO A C 1
ATOM 508 O O . PRO A 1 66 ? -15.730 -3.943 8.255 1.00 88.75 66 PRO A O 1
ATOM 511 N N . HIS A 1 67 ? -17.413 -2.806 9.175 1.00 85.75 67 HIS A N 1
ATOM 512 C CA . HIS A 1 67 ? -18.087 -3.989 9.735 1.00 85.75 67 HIS A CA 1
ATOM 513 C C . HIS A 1 67 ? -18.859 -4.829 8.700 1.00 85.75 67 HIS A C 1
ATOM 515 O O . HIS A 1 67 ? -19.307 -5.928 9.013 1.00 85.75 67 HIS A O 1
ATOM 521 N N . LYS A 1 68 ? -19.059 -4.304 7.487 1.00 88.88 68 LYS A N 1
ATOM 522 C CA . LYS A 1 68 ? -19.770 -4.958 6.372 1.00 88.88 68 LYS A CA 1
ATOM 523 C C . LYS A 1 68 ? -18.871 -5.231 5.172 1.00 88.88 68 LYS A C 1
ATOM 525 O O . LYS A 1 68 ? -19.161 -6.142 4.404 1.00 88.88 68 LYS A O 1
ATOM 530 N N . THR A 1 69 ? -17.810 -4.444 5.007 1.00 89.12 69 THR A N 1
ATOM 531 C CA . THR A 1 69 ? -16.960 -4.462 3.814 1.00 89.12 69 THR A CA 1
ATOM 532 C C . THR A 1 69 ? -15.493 -4.540 4.219 1.00 89.12 69 THR A C 1
ATOM 534 O O . THR A 1 69 ? -15.044 -3.780 5.074 1.00 89.12 69 THR A O 1
ATOM 537 N N . ASN A 1 70 ? -14.732 -5.420 3.566 1.00 89.50 70 ASN A N 1
ATOM 538 C CA . ASN A 1 70 ? -13.283 -5.493 3.742 1.00 89.50 70 ASN A CA 1
ATOM 539 C C . ASN A 1 70 ? -12.598 -4.339 3.004 1.00 89.50 70 ASN A C 1
ATOM 541 O O . ASN A 1 70 ? -12.924 -4.062 1.845 1.00 89.50 70 ASN A O 1
ATOM 545 N N . TYR A 1 71 ? -11.605 -3.728 3.644 1.00 91.75 71 TYR A N 1
ATOM 546 C CA . TYR A 1 71 ? -10.838 -2.621 3.083 1.00 91.75 71 TYR A CA 1
ATOM 547 C C . TYR A 1 71 ? -9.340 -2.897 3.109 1.00 91.75 71 TYR A C 1
ATOM 549 O O . TYR A 1 71 ? -8.818 -3.438 4.082 1.00 91.75 71 TYR A O 1
ATOM 557 N N . LEU A 1 72 ? -8.660 -2.445 2.060 1.00 91.81 72 LEU A N 1
ATOM 558 C CA . LEU A 1 72 ? -7.216 -2.275 2.021 1.00 91.81 72 LEU A CA 1
ATOM 559 C C . LEU A 1 72 ? -6.921 -0.811 1.700 1.00 91.81 72 LEU A C 1
ATOM 561 O O . LEU A 1 72 ? -7.194 -0.362 0.589 1.00 91.81 72 LEU A O 1
ATOM 565 N N . PHE A 1 73 ? -6.360 -0.073 2.653 1.00 92.00 73 PHE A N 1
ATOM 566 C CA . PHE A 1 73 ? -5.847 1.266 2.383 1.00 92.00 73 PHE A CA 1
ATOM 567 C C . PHE A 1 73 ? -4.356 1.209 2.047 1.00 92.00 73 PHE A C 1
ATOM 569 O O . PHE A 1 73 ? -3.609 0.445 2.658 1.00 92.00 73 PHE A O 1
ATOM 576 N N . LEU A 1 74 ? -3.938 2.011 1.068 1.00 90.75 74 LEU A N 1
ATOM 577 C CA . LEU A 1 74 ? -2.589 1.976 0.505 1.00 90.75 74 LEU A CA 1
ATOM 578 C C . LEU A 1 74 ? -1.641 3.031 1.084 1.00 90.75 74 LEU A C 1
ATOM 580 O O . LEU A 1 74 ? -0.560 3.175 0.541 1.00 90.75 74 LEU A O 1
ATOM 584 N N . GLY A 1 75 ? -1.993 3.760 2.147 1.00 87.62 75 GLY A N 1
ATOM 585 C CA . GLY A 1 75 ? -1.110 4.759 2.771 1.00 87.62 75 GLY A CA 1
ATOM 586 C C . GLY A 1 75 ? -1.608 6.200 2.651 1.00 87.62 75 GLY A C 1
ATOM 587 O O . GLY A 1 75 ? -2.777 6.428 2.351 1.00 87.62 75 GLY A O 1
ATOM 588 N N . ASP A 1 76 ? -0.724 7.155 2.958 1.00 88.94 76 ASP A N 1
ATOM 589 C CA . ASP A 1 76 ? -0.976 8.604 2.928 1.00 88.94 76 ASP A CA 1
ATOM 590 C C . ASP A 1 76 ? -2.297 9.025 3.587 1.00 88.94 76 ASP A C 1
ATOM 592 O O . ASP A 1 76 ? -3.163 9.692 3.021 1.00 88.94 76 ASP A O 1
ATOM 596 N N . TYR A 1 77 ? -2.454 8.602 4.842 1.00 89.75 77 TYR A N 1
ATOM 597 C CA . TYR A 1 77 ? -3.623 8.903 5.670 1.00 89.75 77 TYR A CA 1
ATOM 598 C C . TYR A 1 77 ? -3.657 10.355 6.144 1.00 89.75 77 TYR A C 1
ATOM 600 O O . TYR A 1 77 ? -4.729 10.946 6.285 1.00 89.75 77 TYR A O 1
ATOM 608 N N . VAL A 1 78 ? -2.478 10.896 6.437 1.00 89.00 78 VAL A N 1
ATOM 609 C CA . VAL A 1 78 ? -2.261 12.185 7.095 1.00 89.00 78 VAL A CA 1
ATOM 610 C C . VAL A 1 78 ? -1.513 13.140 6.162 1.00 89.00 78 VAL A C 1
ATOM 612 O O . VAL A 1 78 ? -1.229 12.810 5.009 1.00 89.00 78 VAL A O 1
ATOM 615 N N . ASP A 1 79 ? -1.228 14.330 6.677 1.00 85.81 79 ASP A N 1
ATOM 616 C CA . ASP A 1 79 ? -0.656 15.483 5.988 1.00 85.81 79 ASP A CA 1
ATOM 617 C C . ASP A 1 79 ? -1.597 16.131 4.966 1.00 85.81 79 ASP A C 1
ATOM 619 O O . ASP A 1 79 ? -2.550 15.531 4.475 1.00 85.81 79 ASP A O 1
ATOM 623 N N . ARG A 1 80 ? -1.317 17.403 4.645 1.00 88.25 80 ARG A N 1
ATOM 624 C CA . ARG A 1 80 ? -2.028 18.275 3.680 1.00 88.25 80 ARG A CA 1
ATOM 625 C C . ARG A 1 80 ? -3.465 18.667 4.053 1.00 88.25 80 ARG A C 1
ATOM 627 O O . ARG A 1 80 ? -3.838 19.823 3.856 1.00 88.25 80 ARG A O 1
ATOM 634 N N . GLY A 1 81 ? -4.268 17.750 4.583 1.00 86.75 81 GLY A N 1
ATOM 635 C CA . GLY A 1 81 ? -5.638 18.015 5.021 1.00 86.75 81 GLY A CA 1
ATOM 636 C C . GLY A 1 81 ? -5.736 18.611 6.420 1.00 86.75 81 GLY A C 1
ATOM 637 O O . GLY A 1 81 ? -4.757 18.734 7.153 1.00 86.75 81 GLY A O 1
ATOM 638 N N . LYS A 1 82 ? -6.966 18.978 6.801 1.00 87.88 82 LYS A N 1
ATOM 639 C CA . LYS A 1 82 ? -7.267 19.636 8.085 1.00 87.88 82 LYS A CA 1
ATOM 640 C C . LYS A 1 82 ? -7.665 18.667 9.202 1.00 87.88 82 LYS A C 1
ATOM 642 O O . LYS A 1 82 ? -7.608 19.059 10.359 1.00 87.88 82 LYS A O 1
ATOM 647 N N . MET A 1 83 ? -8.083 17.443 8.869 1.00 88.50 83 MET A N 1
ATOM 648 C CA . MET A 1 83 ? -8.677 16.484 9.813 1.00 88.50 83 MET A CA 1
ATOM 649 C C . MET A 1 83 ? -7.823 15.212 9.943 1.00 88.50 83 MET A C 1
ATOM 651 O O . MET A 1 83 ? -8.306 14.089 9.787 1.00 88.50 83 MET A O 1
ATOM 655 N N . ASN A 1 84 ? -6.513 15.392 10.145 1.00 88.81 84 ASN A N 1
ATOM 656 C CA . ASN A 1 84 ? -5.540 14.294 10.214 1.00 88.81 84 ASN A CA 1
ATOM 657 C C . ASN A 1 84 ? -5.796 13.361 11.402 1.00 88.81 84 ASN A C 1
ATOM 659 O O . ASN A 1 84 ? -5.749 12.141 11.248 1.00 88.81 84 ASN A O 1
ATOM 663 N N . LEU A 1 85 ? -6.097 13.935 12.573 1.00 89.06 85 LEU A N 1
ATOM 664 C CA . LEU A 1 85 ? -6.368 13.163 13.785 1.00 89.06 85 LEU A CA 1
ATOM 665 C C . LEU A 1 85 ? -7.644 12.334 13.634 1.00 89.06 85 LEU A C 1
ATOM 667 O O . LEU A 1 85 ? -7.653 11.156 13.972 1.00 89.06 85 LEU A O 1
ATOM 671 N N . GLU A 1 86 ? -8.697 12.907 13.055 1.00 89.94 86 GLU A N 1
ATOM 672 C CA . GLU A 1 86 ? -9.953 12.206 12.797 1.00 89.94 86 GLU A CA 1
ATOM 673 C C . GLU A 1 86 ? -9.764 11.019 11.857 1.00 89.94 86 GLU A C 1
ATOM 675 O O . GLU A 1 86 ? -10.289 9.940 12.127 1.00 89.94 86 GLU A O 1
ATOM 680 N N . VAL A 1 87 ? -8.991 11.191 10.780 1.00 91.31 87 VAL A N 1
ATOM 681 C CA . VAL A 1 87 ? -8.685 10.094 9.854 1.00 91.31 87 VAL A CA 1
ATOM 682 C C . VAL A 1 87 ? -7.918 8.985 10.565 1.00 91.31 87 VAL A C 1
ATOM 684 O O . VAL A 1 87 ? -8.350 7.831 10.519 1.00 91.31 87 VAL A O 1
ATOM 687 N N . ILE A 1 88 ? -6.802 9.311 11.226 1.00 90.75 88 ILE A N 1
ATOM 688 C CA . ILE A 1 88 ? -5.926 8.278 11.784 1.00 90.75 88 ILE A CA 1
ATOM 689 C C . ILE A 1 88 ? -6.585 7.556 12.958 1.00 90.75 88 ILE A C 1
ATOM 691 O O . ILE A 1 88 ? -6.566 6.329 12.991 1.00 90.75 88 ILE A O 1
ATOM 695 N N . ILE A 1 89 ? -7.256 8.280 13.861 1.00 90.69 89 ILE A N 1
ATOM 696 C CA . ILE A 1 89 ? -7.954 7.687 15.008 1.00 90.69 89 ILE A CA 1
ATOM 697 C C . ILE A 1 89 ? -9.090 6.793 14.521 1.00 90.69 89 ILE A C 1
ATOM 699 O O . ILE A 1 89 ? -9.224 5.670 15.002 1.00 90.69 89 ILE A O 1
ATOM 703 N N . PHE A 1 90 ? -9.876 7.234 13.533 1.00 90.69 90 PHE A N 1
ATOM 704 C CA . PHE A 1 90 ? -10.956 6.412 12.992 1.00 90.69 90 PHE A CA 1
ATOM 705 C C . PHE A 1 90 ? -10.426 5.132 12.340 1.00 90.69 90 PHE A C 1
ATOM 707 O O . PHE A 1 90 ? -10.943 4.047 12.608 1.00 90.69 90 PHE A O 1
ATOM 714 N N . LEU A 1 91 ? -9.395 5.234 11.495 1.00 91.00 91 LEU A N 1
ATOM 715 C CA . LEU A 1 91 ? -8.810 4.073 10.823 1.00 91.00 91 LEU A CA 1
ATOM 716 C C . LEU A 1 91 ? -8.116 3.127 11.804 1.00 91.00 91 LEU A C 1
ATOM 718 O O . LEU A 1 91 ? -8.181 1.917 11.611 1.00 91.00 91 LEU A O 1
ATOM 722 N N . PHE A 1 92 ? -7.492 3.644 12.861 1.00 90.88 92 PHE A N 1
ATOM 723 C CA . PHE A 1 92 ? -6.836 2.846 13.898 1.00 90.88 92 PHE A CA 1
ATOM 724 C C . PHE A 1 92 ? -7.851 2.160 14.804 1.00 90.88 92 PHE A C 1
ATOM 726 O O . PHE A 1 92 ? -7.720 0.966 15.060 1.00 90.88 92 PHE A O 1
ATOM 733 N N . ALA A 1 93 ? -8.915 2.857 15.200 1.00 88.62 93 ALA A N 1
ATOM 734 C CA . ALA A 1 93 ? -10.040 2.240 15.893 1.00 88.62 93 ALA A CA 1
ATOM 735 C C . ALA A 1 93 ? -10.673 1.149 15.022 1.00 88.62 93 ALA A C 1
ATOM 737 O O . ALA A 1 93 ? -10.924 0.043 15.493 1.00 88.62 93 ALA A O 1
ATOM 738 N N . CYS A 1 94 ? -10.837 1.415 13.721 1.00 85.81 94 CYS A N 1
ATOM 739 C CA . CYS A 1 94 ? -11.234 0.383 12.777 1.00 85.81 94 CYS A CA 1
ATOM 740 C C . CYS A 1 94 ? -10.194 -0.731 12.691 1.00 85.81 94 CYS A C 1
ATOM 742 O O . CYS A 1 94 ? -10.616 -1.862 12.580 1.00 85.81 94 CYS A O 1
ATOM 744 N N . LYS A 1 95 ? -8.882 -0.476 12.773 1.00 82.12 95 LYS A N 1
ATOM 745 C CA . LYS A 1 95 ? -7.838 -1.513 12.709 1.00 82.12 95 LYS A CA 1
ATOM 746 C C . LYS A 1 95 ? -7.885 -2.477 13.886 1.00 82.12 95 LYS A C 1
ATOM 748 O O . LYS A 1 95 ? -7.747 -3.683 13.698 1.00 82.12 95 LYS A O 1
ATOM 753 N N . SER A 1 96 ? -8.106 -1.936 15.078 1.00 70.94 96 SER A N 1
ATOM 754 C CA . SER A 1 96 ? -8.279 -2.720 16.300 1.00 70.94 96 SER A CA 1
ATOM 755 C C . SER A 1 96 ? -9.490 -3.650 16.231 1.00 70.94 96 SER A C 1
ATOM 757 O O . SER A 1 96 ? -9.540 -4.642 16.950 1.00 70.94 96 SER A O 1
ATOM 759 N N . VAL A 1 97 ? -10.452 -3.346 15.353 1.00 57.66 97 VAL A N 1
ATOM 760 C CA . VAL A 1 97 ? -11.691 -4.117 15.182 1.00 57.66 97 VAL A CA 1
ATOM 761 C C . VAL A 1 97 ? -11.730 -4.887 13.841 1.00 57.66 97 VAL A C 1
ATOM 763 O O . VAL A 1 97 ? -12.389 -5.917 13.738 1.00 57.66 97 VAL A O 1
ATOM 766 N N . PHE A 1 98 ? -11.000 -4.435 12.816 1.00 56.88 98 PHE A N 1
ATOM 767 C CA . PHE A 1 98 ? -11.060 -4.849 11.406 1.00 56.88 98 PHE A CA 1
ATOM 768 C C . PHE A 1 98 ? -9.658 -4.797 10.761 1.00 56.88 98 PHE A C 1
ATOM 770 O O . PHE A 1 98 ? -8.885 -3.884 10.988 1.00 56.88 98 PHE A O 1
ATOM 777 N N . ASN A 1 99 ? -9.277 -5.721 9.880 1.00 55.69 99 ASN A N 1
ATOM 778 C CA . ASN A 1 99 ? -7.893 -5.798 9.368 1.00 55.69 99 ASN A CA 1
ATOM 779 C C . ASN A 1 99 ? -7.558 -4.805 8.220 1.00 55.69 99 ASN A C 1
ATOM 781 O O . ASN A 1 99 ? -7.406 -5.230 7.083 1.00 55.69 99 ASN A O 1
ATOM 785 N N . VAL A 1 100 ? -7.372 -3.504 8.494 1.00 57.09 100 VAL A N 1
ATOM 786 C CA . VAL A 1 100 ? -7.344 -2.448 7.439 1.00 57.09 100 VAL A CA 1
ATOM 787 C C . VAL A 1 100 ? -5.997 -1.975 6.852 1.00 57.09 100 VAL A C 1
ATOM 789 O O . VAL A 1 100 ? -6.014 -1.200 5.900 1.00 57.09 100 VAL A O 1
ATOM 792 N N . MET A 1 101 ? -4.832 -2.383 7.367 1.00 62.06 101 MET A N 1
ATOM 793 C CA . MET A 1 101 ? -3.549 -1.753 6.975 1.00 62.06 101 MET A CA 1
ATOM 794 C C . MET A 1 101 ? -2.353 -2.731 6.938 1.00 62.06 101 MET A C 1
ATOM 796 O O . MET A 1 101 ? -2.148 -3.460 7.909 1.00 62.06 101 MET A O 1
ATOM 800 N N . PRO A 1 102 ? -1.603 -2.798 5.827 1.00 70.56 102 PRO A N 1
ATOM 801 C CA . PRO A 1 102 ? -0.247 -3.368 5.799 1.00 70.56 102 PRO A CA 1
ATOM 802 C C . PRO A 1 102 ? 0.762 -2.551 4.968 1.00 70.56 102 PRO A C 1
ATOM 804 O O . PRO A 1 102 ? 0.388 -1.588 4.309 1.00 70.56 102 PRO A O 1
ATOM 807 N N . LEU A 1 103 ? 2.037 -2.968 4.955 1.00 76.62 103 LEU A N 1
ATOM 808 C CA . LEU A 1 103 ? 3.065 -2.381 4.075 1.00 76.62 103 LEU A CA 1
ATOM 809 C C . LEU A 1 103 ? 2.852 -2.785 2.606 1.00 76.62 103 LEU A C 1
ATOM 811 O O . LEU A 1 103 ? 3.040 -1.987 1.693 1.00 76.62 103 LEU A O 1
ATOM 815 N N . SER A 1 104 ? 2.448 -4.035 2.383 1.00 89.88 104 SER A N 1
ATOM 816 C CA . SER A 1 104 ? 2.021 -4.542 1.079 1.00 89.88 104 SER A CA 1
ATOM 817 C C . SER A 1 104 ? 0.953 -5.620 1.255 1.00 89.88 104 SER A C 1
ATOM 819 O O . SER A 1 104 ? 0.776 -6.181 2.342 1.00 89.88 104 SER A O 1
ATOM 821 N N . ALA A 1 105 ? 0.221 -5.926 0.192 1.00 93.44 105 ALA A N 1
ATOM 822 C CA . ALA A 1 105 ? -0.737 -7.023 0.196 1.00 93.44 105 ALA A CA 1
ATOM 823 C C . ALA A 1 105 ? -0.795 -7.713 -1.160 1.00 93.44 105 ALA A C 1
ATOM 825 O O . ALA A 1 105 ? -0.614 -7.074 -2.191 1.00 93.44 105 ALA A O 1
ATOM 826 N N . ILE A 1 106 ? -1.107 -9.004 -1.159 1.00 95.25 106 ILE A N 1
ATOM 827 C CA . ILE A 1 106 ? -1.492 -9.741 -2.355 1.00 95.25 106 ILE A CA 1
ATOM 828 C C . ILE A 1 106 ? -2.958 -10.157 -2.240 1.00 95.25 106 ILE A C 1
ATOM 830 O O . ILE A 1 106 ? -3.359 -10.803 -1.270 1.00 95.25 106 ILE A O 1
ATOM 834 N N . ILE A 1 107 ? -3.772 -9.752 -3.213 1.00 95.06 107 ILE A N 1
ATOM 835 C CA . ILE A 1 107 ? -5.201 -10.064 -3.277 1.00 95.06 107 ILE A CA 1
ATOM 836 C C . ILE A 1 107 ? -5.404 -11.200 -4.276 1.00 95.06 107 ILE A C 1
ATOM 838 O O . ILE A 1 107 ? -5.017 -11.093 -5.443 1.00 95.06 107 ILE A O 1
ATOM 842 N N . GLY A 1 108 ? -6.016 -12.287 -3.804 1.00 95.19 108 GLY A N 1
ATOM 843 C CA . GLY A 1 108 ? -6.356 -13.452 -4.622 1.00 95.19 108 GLY A CA 1
ATOM 844 C C . GLY A 1 108 ? -5.156 -14.088 -5.323 1.00 95.19 108 GLY A C 1
ATOM 845 O O . GLY A 1 108 ? -5.338 -14.650 -6.390 1.00 95.19 108 GLY A O 1
ATOM 846 N N . ASP A 1 109 ? -3.948 -13.934 -4.772 1.00 95.56 109 ASP A N 1
ATOM 847 C CA . ASP A 1 109 ? -2.676 -14.402 -5.346 1.00 95.56 109 ASP A CA 1
ATOM 848 C C . ASP A 1 109 ? -2.322 -13.821 -6.733 1.00 95.56 109 ASP A C 1
ATOM 850 O O . ASP A 1 109 ? -1.392 -14.295 -7.381 1.00 95.56 109 ASP A O 1
ATOM 854 N N . ARG A 1 110 ? -3.031 -12.775 -7.190 1.00 96.94 110 ARG A N 1
ATOM 855 C CA . ARG A 1 110 ? -2.878 -12.204 -8.544 1.00 96.94 110 ARG A CA 1
ATOM 856 C C . ARG A 1 110 ? -2.655 -10.699 -8.577 1.00 96.94 110 ARG A C 1
ATOM 858 O O . ARG A 1 110 ? -2.101 -10.195 -9.550 1.00 96.94 110 ARG A O 1
ATOM 865 N N . ILE A 1 111 ? -3.081 -9.972 -7.548 1.00 96.81 111 ILE A N 1
ATOM 866 C CA . ILE A 1 111 ? -2.993 -8.508 -7.511 1.00 96.81 111 ILE A CA 1
ATOM 867 C C . ILE A 1 111 ? -2.065 -8.104 -6.375 1.00 96.81 111 ILE A C 1
ATOM 869 O O . ILE A 1 111 ? -2.390 -8.342 -5.214 1.00 96.81 111 ILE A O 1
ATOM 873 N N . LEU A 1 112 ? -0.929 -7.488 -6.695 1.00 96.69 112 LEU A N 1
ATOM 874 C CA . LEU A 1 112 ? 0.013 -6.993 -5.694 1.00 96.69 112 LEU A CA 1
ATOM 875 C C . LEU A 1 112 ? -0.241 -5.504 -5.425 1.00 96.69 112 LEU A C 1
ATOM 877 O O . LEU A 1 112 ? -0.277 -4.689 -6.345 1.00 96.69 112 LEU A O 1
ATOM 881 N N . CYS A 1 113 ? -0.397 -5.155 -4.154 1.00 95.44 113 CYS A N 1
ATOM 882 C CA . CYS A 1 113 ? -0.752 -3.832 -3.664 1.00 95.44 113 CYS A CA 1
ATOM 883 C C . CYS A 1 113 ? 0.362 -3.244 -2.790 1.00 95.44 113 CYS A C 1
ATOM 885 O O . CYS A 1 113 ? 0.859 -3.925 -1.890 1.00 95.44 113 CYS A O 1
ATOM 887 N N . MET A 1 114 ? 0.708 -1.977 -3.014 1.00 94.50 114 MET A N 1
ATOM 888 C CA . MET A 1 114 ? 1.633 -1.187 -2.183 1.00 94.50 114 MET A CA 1
ATOM 889 C C . MET A 1 114 ? 1.332 0.313 -2.328 1.00 94.50 114 MET A C 1
ATOM 891 O O . MET A 1 114 ? 0.501 0.688 -3.149 1.00 94.50 114 MET A O 1
ATOM 895 N N . HIS A 1 115 ? 1.991 1.173 -1.554 1.00 92.19 115 HIS A N 1
ATOM 896 C CA . HIS A 1 115 ? 1.798 2.624 -1.660 1.00 92.19 115 HIS A CA 1
ATOM 897 C C . HIS A 1 115 ? 2.520 3.209 -2.888 1.00 92.19 115 HIS A C 1
ATOM 899 O O . HIS A 1 115 ? 1.897 3.718 -3.826 1.00 92.19 115 HIS A O 1
ATOM 905 N N . GLY A 1 116 ? 3.846 3.064 -2.883 1.00 92.44 116 GLY A N 1
ATOM 906 C CA . GLY A 1 116 ? 4.798 3.505 -3.891 1.00 92.44 116 GLY A CA 1
ATOM 907 C C . GLY A 1 116 ? 4.770 2.592 -5.106 1.00 92.44 116 GLY A C 1
ATOM 908 O O . GLY A 1 116 ? 3.830 2.638 -5.902 1.00 92.44 116 GLY A O 1
ATOM 909 N N . GLY A 1 117 ? 5.778 1.737 -5.251 1.00 92.75 117 GLY A N 1
ATOM 910 C CA . GLY A 1 117 ? 5.810 0.812 -6.373 1.00 92.75 117 GLY A CA 1
ATOM 911 C C . GLY A 1 117 ? 6.952 -0.193 -6.337 1.00 92.75 117 GLY A C 1
ATOM 912 O O . GLY A 1 117 ? 7.293 -0.741 -5.295 1.00 92.75 117 GLY A O 1
ATOM 913 N N . LEU A 1 118 ? 7.478 -0.507 -7.518 1.00 96.12 118 LEU A N 1
ATOM 914 C CA . LEU A 1 118 ? 8.350 -1.660 -7.727 1.00 96.12 118 LEU A CA 1
ATOM 915 C C . LEU A 1 118 ? 9.800 -1.363 -7.337 1.00 96.12 118 LEU A C 1
ATOM 917 O O . LEU A 1 118 ? 10.290 -0.260 -7.559 1.00 96.12 118 LEU A O 1
ATOM 921 N N . SER A 1 119 ? 10.499 -2.391 -6.852 1.00 96.88 119 SER A N 1
ATOM 922 C CA . SER A 1 119 ? 11.929 -2.338 -6.528 1.00 96.88 119 SER A CA 1
ATOM 923 C C . SER A 1 119 ? 12.759 -3.224 -7.469 1.00 96.88 119 SER A C 1
ATOM 925 O O . SER A 1 119 ? 12.277 -4.289 -7.872 1.00 96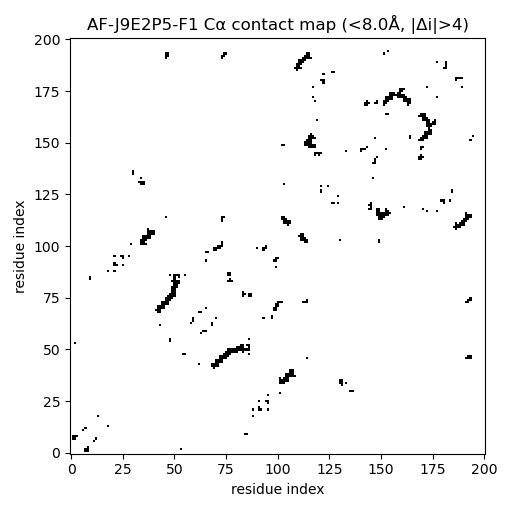.88 119 SER A O 1
ATOM 927 N N . PRO A 1 120 ? 14.027 -2.888 -7.785 1.00 96.38 120 PRO A N 1
ATOM 928 C CA . PRO A 1 120 ? 14.901 -3.745 -8.579 1.00 96.38 120 PRO A CA 1
ATOM 929 C C . PRO A 1 120 ? 15.213 -5.058 -7.855 1.00 96.38 120 PRO A C 1
ATOM 931 O O . PRO A 1 120 ? 15.469 -6.073 -8.504 1.00 96.38 120 PRO A O 1
ATOM 934 N N . ASP A 1 121 ? 15.147 -5.070 -6.522 1.00 96.12 121 ASP A N 1
ATOM 935 C CA . ASP A 1 121 ? 15.377 -6.270 -5.714 1.00 96.12 121 ASP A CA 1
ATOM 936 C C . ASP A 1 121 ? 14.312 -7.347 -5.959 1.00 96.12 121 ASP A C 1
ATOM 938 O O . ASP A 1 121 ? 14.608 -8.540 -5.899 1.00 96.12 121 ASP A O 1
ATOM 942 N N . MET A 1 122 ? 13.105 -6.951 -6.374 1.00 95.69 122 MET A N 1
ATOM 943 C CA . MET A 1 122 ? 12.060 -7.885 -6.797 1.00 95.69 122 MET A CA 1
ATOM 944 C C . MET A 1 122 ? 12.458 -8.678 -8.050 1.00 95.69 122 MET A C 1
ATOM 946 O O . MET A 1 122 ? 12.075 -9.834 -8.192 1.00 95.69 122 MET A O 1
ATOM 950 N N . LEU A 1 123 ? 13.254 -8.107 -8.961 1.00 94.75 123 LEU A N 1
ATOM 951 C CA . LEU A 1 123 ? 13.743 -8.856 -10.126 1.00 94.75 123 LEU A CA 1
ATOM 952 C C . LEU A 1 123 ? 14.805 -9.894 -9.747 1.00 94.75 123 LEU A C 1
ATOM 954 O O . LEU A 1 123 ? 14.907 -10.921 -10.420 1.00 94.75 123 LEU A O 1
ATOM 958 N N . LYS A 1 124 ? 15.577 -9.621 -8.689 1.00 93.88 124 LYS A N 1
ATOM 959 C CA . LYS A 1 124 ? 16.636 -10.503 -8.176 1.00 93.88 124 LYS A CA 1
ATOM 960 C C . LYS A 1 124 ? 16.078 -11.643 -7.323 1.00 93.88 124 LYS A C 1
ATOM 962 O O . LYS A 1 124 ? 16.708 -12.687 -7.234 1.00 93.88 124 LYS A O 1
ATOM 967 N N . ALA A 1 125 ? 14.918 -11.443 -6.701 1.00 95.12 125 ALA A N 1
ATOM 968 C CA . ALA A 1 125 ? 14.271 -12.435 -5.852 1.00 95.12 125 ALA A CA 1
ATOM 969 C C . ALA A 1 125 ? 13.726 -13.630 -6.644 1.00 95.12 125 ALA A C 1
ATOM 971 O O . ALA A 1 125 ? 13.265 -13.479 -7.774 1.00 95.12 125 ALA A O 1
ATOM 972 N N . ASP A 1 126 ? 13.669 -14.807 -6.029 1.00 94.31 126 ASP A N 1
ATOM 973 C CA . ASP A 1 126 ? 13.039 -15.978 -6.653 1.00 94.31 126 ASP A CA 1
ATOM 974 C C . ASP A 1 126 ? 11.509 -15.901 -6.623 1.00 94.31 126 ASP A C 1
ATOM 976 O O . ASP A 1 126 ? 10.837 -16.317 -7.563 1.00 94.31 126 ASP A O 1
ATOM 980 N N . ASN A 1 127 ? 10.947 -15.344 -5.549 1.00 94.06 127 ASN A N 1
ATOM 981 C CA . ASN A 1 127 ? 9.508 -15.240 -5.321 1.00 94.06 127 ASN A CA 1
ATOM 982 C C . ASN A 1 127 ? 9.168 -14.031 -4.424 1.00 94.06 127 ASN A C 1
ATOM 984 O O . ASN A 1 127 ? 10.051 -13.360 -3.887 1.00 94.06 127 ASN A O 1
ATOM 988 N N . LEU A 1 128 ? 7.871 -13.772 -4.233 1.00 93.75 128 LEU A N 1
ATOM 989 C CA . LEU A 1 128 ? 7.368 -12.636 -3.449 1.00 93.75 128 LEU A CA 1
ATOM 990 C C . LEU A 1 128 ? 7.669 -12.703 -1.942 1.00 93.75 128 LEU A C 1
ATOM 992 O O . LEU A 1 128 ? 7.435 -11.716 -1.245 1.00 93.75 128 LEU A O 1
ATOM 996 N N . ASN A 1 129 ? 8.229 -13.799 -1.416 1.00 92.75 129 ASN A N 1
ATOM 997 C CA . ASN A 1 129 ? 8.615 -13.863 -0.003 1.00 92.75 129 ASN A CA 1
ATOM 998 C C . ASN A 1 129 ? 9.741 -12.879 0.348 1.00 92.75 129 ASN A C 1
ATOM 1000 O O . ASN A 1 129 ? 9.928 -12.608 1.530 1.00 92.75 129 ASN A O 1
ATOM 1004 N N . ILE A 1 130 ? 10.427 -12.277 -0.636 1.00 94.38 130 ILE A N 1
ATOM 1005 C CA . ILE A 1 130 ? 11.331 -11.143 -0.383 1.00 94.38 130 ILE A CA 1
ATOM 1006 C C . ILE A 1 130 ? 10.621 -9.989 0.349 1.00 94.38 130 ILE A C 1
ATOM 1008 O O . ILE A 1 130 ? 11.218 -9.311 1.174 1.00 94.38 130 ILE A O 1
ATOM 1012 N N . LEU A 1 131 ? 9.316 -9.795 0.136 1.00 92.25 131 LEU A N 1
ATOM 1013 C CA . LEU A 1 131 ? 8.557 -8.765 0.853 1.00 92.25 131 LEU A CA 1
ATOM 1014 C C . LEU A 1 131 ? 8.402 -9.094 2.345 1.00 92.25 131 LEU A C 1
ATOM 1016 O O . LEU A 1 131 ? 8.284 -8.190 3.165 1.00 92.25 131 LEU A O 1
ATOM 1020 N N . GLN A 1 132 ? 8.450 -10.377 2.713 1.00 90.44 132 GLN A N 1
ATOM 1021 C CA . GLN A 1 132 ? 8.406 -10.816 4.109 1.00 90.44 132 GLN A CA 1
ATOM 1022 C C . GLN A 1 132 ? 9.762 -10.698 4.813 1.00 90.44 132 GLN A C 1
ATOM 1024 O O . GLN A 1 132 ? 9.803 -10.787 6.037 1.00 90.44 132 GLN A O 1
ATOM 1029 N N . SER A 1 133 ? 10.868 -10.493 4.084 1.00 89.94 133 SER A N 1
ATOM 1030 C CA . SER A 1 133 ? 12.195 -10.341 4.696 1.00 89.94 133 SER A CA 1
ATOM 1031 C C . SER A 1 133 ? 12.454 -8.935 5.241 1.00 89.94 133 SER A C 1
ATOM 1033 O O . SER A 1 133 ? 13.513 -8.686 5.812 1.00 89.94 133 SER A O 1
ATOM 1035 N N . ILE A 1 134 ? 11.518 -8.000 5.058 1.00 89.00 134 ILE A N 1
ATOM 1036 C CA . ILE A 1 134 ? 11.617 -6.648 5.607 1.00 89.00 134 ILE A CA 1
ATOM 1037 C C . ILE A 1 134 ? 11.409 -6.722 7.122 1.00 89.00 134 ILE A C 1
ATOM 1039 O O . ILE A 1 134 ? 10.338 -7.084 7.609 1.00 89.00 134 ILE A O 1
ATOM 1043 N N . TYR A 1 135 ? 12.436 -6.349 7.879 1.00 84.25 135 TYR A N 1
ATOM 1044 C CA . TYR A 1 135 ? 12.352 -6.299 9.332 1.00 84.25 135 TYR A CA 1
ATOM 1045 C C . TYR A 1 135 ? 11.505 -5.111 9.806 1.00 84.25 135 TYR A C 1
ATOM 1047 O O . TYR A 1 135 ? 11.551 -4.023 9.228 1.00 84.25 135 TYR A O 1
ATOM 1055 N N . ARG A 1 136 ? 10.744 -5.318 10.887 1.00 84.31 136 ARG A N 1
ATOM 1056 C CA . ARG A 1 136 ? 9.984 -4.269 11.576 1.00 84.31 136 ARG A CA 1
ATOM 1057 C C . ARG A 1 136 ? 10.367 -4.248 13.064 1.00 84.31 136 ARG A C 1
ATOM 1059 O O . ARG A 1 136 ? 10.554 -5.325 13.625 1.00 84.31 136 ARG A O 1
ATOM 1066 N N . PRO A 1 137 ? 10.432 -3.073 13.720 1.00 83.44 137 PRO A N 1
ATOM 1067 C CA . PRO A 1 137 ? 10.247 -1.736 13.148 1.00 83.44 137 PRO A CA 1
ATOM 1068 C C . PRO A 1 137 ? 11.340 -1.400 12.123 1.00 83.44 137 PRO A C 1
ATOM 1070 O O . PRO A 1 137 ? 12.478 -1.842 12.264 1.00 83.44 137 PRO A O 1
ATOM 1073 N N . LEU A 1 138 ? 10.967 -0.677 11.065 1.00 79.00 138 LEU A N 1
ATOM 1074 C CA . LEU A 1 138 ? 11.878 -0.345 9.973 1.00 79.00 138 LEU A CA 1
ATOM 1075 C C . LEU A 1 138 ? 12.808 0.801 10.428 1.00 79.00 138 LEU A C 1
ATOM 1077 O O . LEU A 1 138 ? 12.287 1.871 10.743 1.00 79.00 138 LEU A O 1
ATOM 1081 N N . PRO A 1 139 ? 14.139 0.602 10.505 1.00 80.19 139 PRO A N 1
ATOM 1082 C CA . PRO A 1 139 ? 15.084 1.701 10.716 1.00 80.19 139 PRO A CA 1
ATOM 1083 C C . PRO A 1 139 ? 15.168 2.572 9.456 1.00 80.19 139 PRO A C 1
ATOM 1085 O O . PRO A 1 139 ? 14.678 2.152 8.410 1.00 80.19 139 PRO A O 1
ATOM 1088 N N . ASP A 1 140 ? 15.828 3.733 9.527 1.00 81.94 140 ASP A N 1
ATOM 1089 C CA . ASP A 1 140 ? 16.046 4.597 8.357 1.00 81.94 140 ASP A CA 1
ATOM 1090 C C . ASP A 1 140 ? 16.670 3.792 7.202 1.00 81.94 140 ASP A C 1
ATOM 1092 O O . ASP A 1 140 ? 17.830 3.368 7.291 1.00 81.94 140 ASP A O 1
ATOM 1096 N N . PRO A 1 141 ? 15.899 3.496 6.138 1.00 84.31 141 PRO A N 1
ATOM 1097 C CA . PRO A 1 141 ? 16.337 2.543 5.138 1.00 84.31 141 PRO A CA 1
ATOM 1098 C C . PRO A 1 141 ? 17.325 3.213 4.170 1.00 84.31 141 PRO A C 1
ATOM 1100 O O . PRO A 1 141 ? 17.164 4.392 3.844 1.00 84.31 141 PRO A O 1
ATOM 1103 N N . PRO A 1 142 ? 18.326 2.479 3.646 1.00 89.94 142 PRO A N 1
ATOM 1104 C CA . PRO A 1 142 ? 19.200 3.000 2.599 1.00 89.94 142 PRO A CA 1
ATOM 1105 C C . PRO A 1 142 ? 18.401 3.484 1.381 1.00 89.94 142 PRO A C 1
ATOM 1107 O O . PRO A 1 142 ? 17.363 2.913 1.039 1.00 89.94 142 PRO A O 1
ATOM 1110 N N . ASN A 1 143 ? 18.904 4.516 0.703 1.00 91.44 143 ASN A N 1
ATOM 1111 C CA . ASN A 1 143 ? 18.301 5.049 -0.515 1.00 91.44 143 ASN A CA 1
ATOM 1112 C C . ASN A 1 143 ? 19.166 4.692 -1.742 1.00 91.44 143 ASN A C 1
ATOM 1114 O O . ASN A 1 143 ? 20.286 5.205 -1.833 1.00 91.44 143 ASN A O 1
ATOM 1118 N N . PRO A 1 144 ? 18.688 3.856 -2.686 1.00 91.44 144 PRO A N 1
ATOM 1119 C CA . PRO A 1 144 ? 17.397 3.156 -2.713 1.00 91.44 144 PRO A CA 1
ATOM 1120 C C . PRO A 1 144 ? 17.431 1.810 -1.961 1.00 91.44 144 PRO A C 1
ATOM 1122 O O . PRO A 1 144 ? 18.499 1.234 -1.743 1.00 91.44 144 PRO A O 1
ATOM 1125 N N . SER A 1 145 ? 16.260 1.285 -1.591 1.00 94.25 145 SER A N 1
ATOM 1126 C CA . SER A 1 145 ? 16.105 -0.054 -0.999 1.00 94.25 145 SER A CA 1
ATOM 1127 C C . SER A 1 145 ? 14.670 -0.561 -1.133 1.00 94.25 145 SER A C 1
ATOM 1129 O O . SER A 1 145 ? 13.736 0.234 -1.208 1.00 94.25 145 SER A O 1
ATOM 1131 N N . LEU A 1 146 ? 14.473 -1.884 -1.083 1.00 94.38 146 LEU A N 1
ATOM 1132 C CA . LEU A 1 146 ? 13.151 -2.515 -1.179 1.00 94.38 146 LEU A CA 1
ATOM 1133 C C . LEU A 1 146 ? 12.044 -1.846 -0.333 1.00 94.38 146 LEU A C 1
ATOM 1135 O O . LEU A 1 146 ? 11.026 -1.473 -0.913 1.00 94.38 146 LEU A O 1
ATOM 1139 N N . PRO A 1 147 ? 12.178 -1.669 0.998 1.00 92.31 147 PRO A N 1
ATOM 1140 C CA . PRO A 1 147 ? 11.115 -1.053 1.792 1.00 92.31 147 PRO A CA 1
ATOM 1141 C C . PRO A 1 147 ? 10.869 0.417 1.428 1.00 92.31 147 PRO A C 1
ATOM 1143 O O . PRO A 1 147 ? 9.733 0.877 1.517 1.00 92.31 147 PRO A O 1
ATOM 1146 N N . LEU A 1 148 ? 11.906 1.142 0.997 1.00 92.06 148 LEU A N 1
ATOM 1147 C CA . LEU A 1 148 ? 11.773 2.527 0.558 1.00 92.06 148 LEU A CA 1
ATOM 1148 C C . LEU A 1 148 ? 11.041 2.612 -0.787 1.00 92.06 148 LEU A C 1
ATOM 1150 O O . LEU A 1 148 ? 10.144 3.433 -0.948 1.00 92.06 148 LEU A O 1
ATOM 1154 N N . ASP A 1 149 ? 11.363 1.723 -1.724 1.00 95.06 149 ASP A N 1
ATOM 1155 C CA . ASP A 1 149 ? 10.758 1.670 -3.055 1.00 95.06 149 ASP A CA 1
ATOM 1156 C C . ASP A 1 149 ? 9.269 1.300 -3.006 1.00 95.06 149 ASP A C 1
ATOM 1158 O O . ASP A 1 149 ? 8.445 1.916 -3.687 1.00 95.06 149 ASP A O 1
ATOM 1162 N N . LEU A 1 150 ? 8.885 0.375 -2.120 1.00 93.38 150 LEU A N 1
ATOM 1163 C CA . LEU A 1 150 ? 7.475 0.033 -1.885 1.00 93.38 150 LEU A CA 1
ATOM 1164 C C . LEU A 1 150 ? 6.633 1.226 -1.414 1.00 93.38 150 LEU A C 1
ATOM 1166 O O . LEU A 1 150 ? 5.409 1.194 -1.553 1.00 93.38 150 LEU A O 1
ATOM 1170 N N . LEU A 1 151 ? 7.265 2.264 -0.861 1.00 89.75 151 LEU A N 1
ATOM 1171 C CA . LEU A 1 151 ? 6.608 3.476 -0.373 1.00 89.75 151 LEU A CA 1
ATOM 1172 C C . LEU A 1 151 ? 6.760 4.665 -1.332 1.00 89.75 151 LEU A C 1
ATOM 1174 O O . LEU A 1 151 ? 5.810 5.416 -1.498 1.00 89.75 151 LEU A O 1
ATOM 1178 N N . TRP A 1 152 ? 7.900 4.813 -2.007 1.00 92.69 152 TRP A N 1
ATOM 1179 C CA . TRP A 1 152 ? 8.249 6.047 -2.729 1.00 92.69 152 TRP A CA 1
ATOM 1180 C C . TRP A 1 152 ? 8.512 5.875 -4.225 1.00 92.69 152 TRP A C 1
ATOM 1182 O O . TRP A 1 152 ? 8.669 6.875 -4.932 1.00 92.69 152 TRP A O 1
ATOM 1192 N N . ALA A 1 153 ? 8.579 4.642 -4.733 1.00 95.00 153 ALA A N 1
ATOM 1193 C CA . ALA A 1 153 ? 8.845 4.439 -6.149 1.00 95.00 153 ALA A CA 1
ATOM 1194 C C . ALA A 1 153 ? 7.652 4.867 -7.012 1.00 95.00 153 ALA A C 1
ATOM 1196 O O . ALA A 1 153 ? 6.493 4.644 -6.652 1.00 95.00 153 ALA A O 1
ATOM 1197 N N . ASP A 1 154 ? 7.939 5.415 -8.193 1.00 95.38 154 ASP A N 1
ATOM 1198 C CA . ASP A 1 154 ? 6.921 5.924 -9.115 1.00 95.38 154 ASP A CA 1
ATOM 1199 C C . ASP A 1 154 ? 6.999 5.318 -10.523 1.00 95.38 154 ASP A C 1
ATOM 1201 O O . ASP A 1 154 ? 8.087 5.095 -11.053 1.00 95.38 154 ASP A O 1
ATOM 1205 N N . PRO A 1 155 ? 5.860 5.097 -11.199 1.00 94.31 155 PRO A N 1
ATOM 1206 C CA . PRO A 1 155 ? 5.867 4.762 -12.610 1.00 94.31 155 PRO A CA 1
ATOM 1207 C C . PRO A 1 155 ? 6.390 5.946 -13.437 1.00 94.31 155 PRO A C 1
ATOM 1209 O O . PRO A 1 155 ? 6.051 7.103 -13.182 1.00 94.31 155 PRO A O 1
ATOM 1212 N N . ASN A 1 156 ? 7.176 5.653 -14.469 1.00 93.62 156 ASN A N 1
ATOM 1213 C CA . ASN A 1 156 ? 7.691 6.644 -15.409 1.00 93.62 156 ASN A CA 1
ATOM 1214 C C . ASN A 1 156 ? 7.518 6.139 -16.846 1.00 93.62 156 ASN A C 1
ATOM 1216 O O . ASN A 1 156 ? 8.106 5.137 -17.241 1.00 93.62 156 ASN A O 1
ATOM 1220 N N . SER A 1 157 ? 6.700 6.843 -17.632 1.00 91.00 157 SER A N 1
ATOM 1221 C CA . SER A 1 157 ? 6.376 6.481 -19.018 1.00 91.00 157 SER A CA 1
ATOM 1222 C C . SER A 1 157 ? 7.491 6.776 -20.022 1.00 91.00 157 SER A C 1
ATOM 1224 O O . SER A 1 157 ? 7.413 6.324 -21.159 1.00 91.00 157 SER A O 1
ATOM 1226 N N . TYR A 1 158 ? 8.515 7.534 -19.629 1.00 90.88 158 TYR A N 1
ATOM 1227 C CA . TYR A 1 158 ? 9.626 7.944 -20.494 1.00 90.88 158 TYR A CA 1
ATOM 1228 C C . TYR A 1 158 ? 10.837 7.003 -20.407 1.00 90.88 158 TYR A C 1
ATOM 1230 O O . TYR A 1 158 ? 11.882 7.265 -21.001 1.00 90.88 158 TYR A O 1
ATOM 1238 N N . THR A 1 159 ? 10.737 5.926 -19.629 1.00 90.75 159 THR A N 1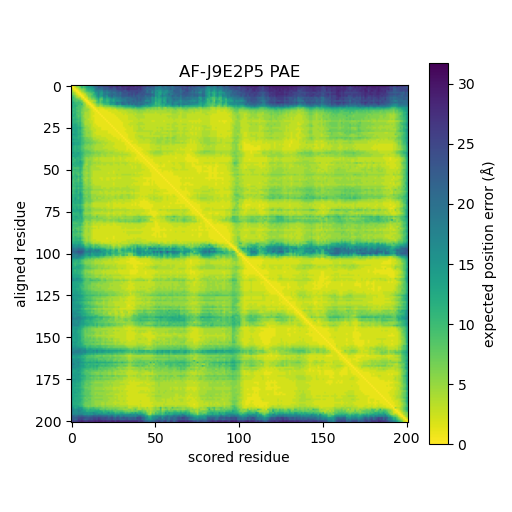
ATOM 1239 C CA . THR A 1 159 ? 11.800 4.937 -19.447 1.00 90.75 159 THR A CA 1
ATOM 1240 C C . THR A 1 159 ? 11.207 3.541 -19.403 1.00 90.75 159 THR A C 1
ATOM 1242 O O . THR A 1 159 ? 10.097 3.347 -18.920 1.00 90.75 159 THR A O 1
ATOM 1245 N N . ASP A 1 160 ? 11.972 2.557 -19.864 1.00 91.12 160 ASP A N 1
ATOM 1246 C CA . ASP A 1 160 ? 11.643 1.139 -19.709 1.00 91.12 160 ASP A CA 1
ATOM 1247 C C . ASP A 1 160 ? 12.378 0.483 -18.536 1.00 91.12 160 ASP A C 1
ATOM 1249 O O . ASP A 1 160 ? 12.153 -0.688 -18.238 1.00 91.12 160 ASP A O 1
ATOM 1253 N N . GLU A 1 161 ? 13.253 1.227 -17.867 1.00 92.94 161 GLU A N 1
ATOM 1254 C CA . GLU A 1 161 ? 14.154 0.737 -16.824 1.00 92.94 161 GLU A CA 1
ATOM 1255 C C . GLU A 1 161 ? 13.869 1.388 -15.472 1.00 92.94 161 GLU A C 1
ATOM 1257 O O . GLU A 1 161 ? 13.062 2.315 -15.365 1.00 92.94 161 GLU A O 1
ATOM 1262 N N . PHE A 1 162 ? 14.560 0.902 -14.442 1.00 95.56 162 PHE A N 1
ATOM 1263 C CA . PHE A 1 162 ? 14.636 1.589 -13.163 1.00 95.56 162 PHE A CA 1
ATOM 1264 C C . PHE A 1 162 ? 15.599 2.777 -13.249 1.00 95.56 162 PHE A C 1
ATOM 1266 O O . PHE A 1 162 ? 16.710 2.633 -13.757 1.00 95.56 162 PHE A O 1
ATOM 1273 N N . LYS A 1 163 ? 15.196 3.942 -12.740 1.00 95.38 163 LYS A N 1
ATOM 1274 C CA . LYS A 1 163 ? 16.035 5.155 -12.675 1.00 95.38 163 LYS A CA 1
ATOM 1275 C C . LYS A 1 163 ? 15.881 5.839 -11.329 1.00 95.38 163 LYS A C 1
ATOM 1277 O O . LYS A 1 163 ? 14.865 5.641 -10.683 1.00 95.38 163 LYS A O 1
ATOM 1282 N N . PHE A 1 164 ? 16.834 6.668 -10.917 1.00 94.19 164 PHE A N 1
ATOM 1283 C CA . PHE A 1 164 ? 16.628 7.522 -9.745 1.00 94.19 164 PHE A CA 1
ATOM 1284 C C . PHE A 1 164 ? 15.425 8.448 -9.941 1.00 94.19 164 PHE A C 1
ATOM 1286 O O . PHE A 1 164 ? 15.140 8.874 -11.062 1.00 94.19 164 PHE A O 1
ATOM 1293 N N . ASN A 1 165 ? 14.692 8.694 -8.857 1.00 91.75 165 ASN A N 1
ATOM 1294 C CA . ASN A 1 165 ? 13.502 9.532 -8.886 1.00 91.75 165 ASN A CA 1
ATOM 1295 C C . ASN A 1 165 ? 13.875 11.015 -8.752 1.00 91.75 165 ASN A C 1
ATOM 1297 O O . ASN A 1 165 ? 14.684 11.383 -7.899 1.00 91.75 165 ASN A O 1
ATOM 1301 N N . ASP A 1 166 ? 13.204 11.871 -9.520 1.00 89.06 166 ASP A N 1
ATOM 1302 C CA . ASP A 1 166 ? 13.342 13.330 -9.442 1.00 89.06 166 ASP A CA 1
ATOM 1303 C C . ASP A 1 166 ? 12.849 13.896 -8.097 1.00 89.06 166 ASP A C 1
ATOM 1305 O O . ASP A 1 166 ? 13.182 15.020 -7.728 1.00 89.06 166 ASP A O 1
ATOM 1309 N N . ARG A 1 167 ? 12.113 13.095 -7.309 1.00 86.06 167 ARG A N 1
ATOM 1310 C CA . ARG A 1 167 ? 11.803 13.390 -5.897 1.00 86.06 167 ARG A CA 1
ATOM 1311 C C . ARG A 1 167 ? 13.038 13.457 -4.991 1.00 86.06 167 ARG A C 1
ATOM 1313 O O . ARG A 1 167 ? 12.910 13.869 -3.843 1.00 86.06 167 ARG A O 1
ATOM 1320 N N . GLY A 1 168 ? 14.203 13.003 -5.460 1.00 89.94 168 GLY A N 1
ATOM 1321 C CA . GLY A 1 168 ? 15.426 12.884 -4.660 1.00 89.94 168 GLY A CA 1
ATOM 1322 C C . GLY A 1 168 ? 15.442 11.671 -3.722 1.00 89.94 168 GLY A C 1
ATOM 1323 O O . GLY A 1 168 ? 16.396 11.486 -2.967 1.00 89.94 168 GLY A O 1
ATOM 1324 N N . ILE A 1 169 ? 14.409 10.824 -3.774 1.00 90.88 169 ILE A N 1
ATOM 1325 C CA . ILE A 1 169 ? 14.273 9.621 -2.954 1.00 90.88 169 ILE A CA 1
ATOM 1326 C C . ILE A 1 169 ? 13.707 8.464 -3.772 1.00 90.88 169 ILE A C 1
ATOM 1328 O O . ILE A 1 169 ? 12.789 8.657 -4.568 1.00 90.88 169 ILE A O 1
ATOM 1332 N N . SER A 1 170 ? 14.236 7.259 -3.552 1.00 94.75 170 SER A N 1
ATOM 1333 C CA . SER A 1 170 ? 13.859 6.053 -4.286 1.00 94.75 170 SER A CA 1
ATOM 1334 C C . SER A 1 170 ? 14.081 6.206 -5.803 1.00 94.75 170 SER A C 1
ATOM 1336 O O . SER A 1 170 ? 15.001 6.888 -6.269 1.00 94.75 170 SER A O 1
ATOM 1338 N N . ILE A 1 171 ? 13.270 5.507 -6.585 1.00 96.12 171 ILE A N 1
ATOM 1339 C CA . ILE A 1 171 ? 13.445 5.244 -8.003 1.00 96.12 171 ILE A CA 1
ATOM 1340 C C . ILE A 1 171 ? 12.132 5.430 -8.764 1.00 96.12 171 ILE A C 1
ATOM 1342 O O . ILE A 1 171 ? 11.043 5.510 -8.201 1.00 96.12 171 ILE A O 1
ATOM 1346 N N . THR A 1 172 ? 12.238 5.465 -10.081 1.00 96.56 172 THR A N 1
ATOM 1347 C CA . THR A 1 172 ? 11.126 5.327 -11.007 1.00 96.56 172 THR A CA 1
ATOM 1348 C C . THR A 1 172 ? 11.231 4.024 -11.784 1.00 96.56 172 THR A C 1
ATOM 1350 O O . THR A 1 172 ? 12.323 3.467 -11.901 1.00 96.56 172 THR A O 1
ATOM 1353 N N . PHE A 1 173 ? 10.114 3.528 -12.317 1.00 96.75 173 PHE A N 1
ATOM 1354 C CA . PHE A 1 173 ? 10.064 2.280 -13.080 1.00 96.75 173 PHE A CA 1
ATOM 1355 C C . PHE A 1 173 ? 9.179 2.370 -14.325 1.00 96.75 173 PHE A C 1
ATOM 1357 O O . PHE A 1 173 ? 8.081 2.924 -14.305 1.00 96.75 173 PHE A O 1
ATOM 1364 N N . GLY A 1 174 ? 9.664 1.779 -15.416 1.00 96.19 174 GLY A N 1
ATOM 1365 C CA . GLY A 1 174 ? 8.964 1.720 -16.696 1.00 96.19 174 GLY A CA 1
ATOM 1366 C C . GLY A 1 174 ? 7.910 0.621 -16.814 1.00 96.19 174 GLY A C 1
ATOM 1367 O O . GLY A 1 174 ? 7.911 -0.361 -16.064 1.00 96.19 174 GLY A O 1
ATOM 1368 N N . ALA A 1 175 ? 7.058 0.724 -17.839 1.00 95.00 175 ALA A N 1
ATOM 1369 C CA . ALA A 1 175 ? 6.036 -0.282 -18.152 1.00 95.00 175 ALA A CA 1
ATOM 1370 C C . ALA A 1 175 ? 6.641 -1.677 -18.407 1.00 95.00 175 ALA A C 1
ATOM 1372 O O . ALA A 1 175 ? 6.083 -2.692 -17.982 1.00 95.00 175 ALA A O 1
ATOM 1373 N N . LYS A 1 176 ? 7.826 -1.740 -19.028 1.00 96.12 176 LYS A N 1
ATOM 1374 C CA . LYS A 1 176 ? 8.565 -2.995 -19.215 1.00 96.12 176 LYS A CA 1
ATOM 1375 C C . LYS A 1 176 ? 8.934 -3.662 -17.886 1.00 96.12 176 LYS A C 1
ATOM 1377 O O . LYS A 1 176 ? 8.848 -4.885 -17.789 1.00 96.12 176 LYS A O 1
ATOM 1382 N N . MET A 1 177 ? 9.312 -2.896 -16.858 1.00 96.56 177 MET A N 1
ATOM 1383 C CA . MET A 1 177 ? 9.618 -3.457 -15.533 1.00 96.56 177 MET A CA 1
ATOM 1384 C C . MET A 1 177 ? 8.364 -4.001 -14.848 1.00 96.56 177 MET A C 1
ATOM 1386 O O . MET A 1 177 ? 8.418 -5.089 -14.276 1.00 96.56 177 MET A O 1
ATOM 1390 N N . VAL A 1 178 ? 7.225 -3.311 -14.990 1.00 96.50 178 VAL A N 1
ATOM 1391 C CA . VAL A 1 178 ? 5.922 -3.806 -14.512 1.00 96.50 178 VAL A CA 1
ATOM 1392 C C . VAL A 1 178 ? 5.602 -5.160 -15.139 1.00 96.50 178 VAL A C 1
ATOM 1394 O O . VAL A 1 178 ? 5.339 -6.119 -14.415 1.00 96.50 178 VAL A O 1
ATOM 1397 N N . LYS A 1 179 ? 5.691 -5.264 -16.472 1.00 96.50 179 LYS A N 1
ATOM 1398 C CA . LYS A 1 179 ? 5.407 -6.507 -17.201 1.00 96.50 179 LYS A CA 1
ATOM 1399 C C . LYS A 1 179 ? 6.312 -7.654 -16.747 1.00 96.50 179 LYS A C 1
ATOM 1401 O O . LYS A 1 179 ? 5.811 -8.726 -16.429 1.00 96.50 179 LYS A O 1
ATOM 1406 N N . ARG A 1 180 ? 7.623 -7.410 -16.634 1.00 96.69 180 ARG A N 1
ATOM 1407 C CA . ARG A 1 180 ? 8.588 -8.426 -16.177 1.00 96.69 180 ARG A CA 1
ATOM 1408 C C . ARG A 1 180 ? 8.280 -8.940 -14.774 1.00 96.69 180 ARG A C 1
ATOM 1410 O O . ARG A 1 180 ? 8.370 -10.140 -14.544 1.00 96.69 180 ARG A O 1
ATOM 1417 N N . ILE A 1 181 ? 7.941 -8.051 -13.839 1.00 96.94 181 ILE A N 1
ATOM 1418 C CA . ILE A 1 181 ? 7.595 -8.449 -12.468 1.00 96.94 181 ILE A CA 1
ATOM 1419 C C . ILE A 1 181 ? 6.272 -9.219 -12.445 1.00 96.94 181 ILE A C 1
ATOM 1421 O O . ILE A 1 181 ? 6.184 -10.241 -11.764 1.00 96.94 181 ILE A O 1
ATOM 1425 N N . CYS A 1 182 ? 5.274 -8.781 -13.218 1.00 97.44 182 CYS A N 1
ATOM 1426 C CA . CYS A 1 182 ? 3.996 -9.483 -13.310 1.00 97.44 182 CYS A CA 1
ATOM 1427 C C . CYS A 1 182 ? 4.163 -10.896 -13.875 1.00 97.44 182 CYS A C 1
ATOM 1429 O O . CYS A 1 182 ? 3.673 -11.849 -13.282 1.00 97.44 182 CYS A O 1
ATOM 1431 N N . GLU A 1 183 ? 4.923 -11.057 -14.959 1.00 97.12 183 GLU A N 1
ATOM 1432 C CA . GLU A 1 183 ? 5.222 -12.371 -15.539 1.00 97.12 183 GLU A CA 1
ATOM 1433 C C . GLU A 1 183 ? 6.001 -13.255 -14.558 1.00 97.12 183 GLU A C 1
ATOM 1435 O O . GLU A 1 183 ? 5.621 -14.400 -14.317 1.00 97.12 183 GLU A O 1
ATOM 1440 N N . LYS A 1 184 ? 7.058 -12.714 -13.938 1.00 96.94 184 LYS A N 1
ATOM 1441 C CA . LYS A 1 184 ? 7.928 -13.457 -13.014 1.00 96.94 184 LYS A CA 1
ATOM 1442 C C . LYS A 1 184 ? 7.180 -13.988 -11.792 1.00 96.94 184 LYS A C 1
ATOM 1444 O O . LYS A 1 184 ? 7.466 -15.095 -11.345 1.00 96.94 184 LYS A O 1
ATOM 1449 N N . PHE A 1 185 ? 6.250 -13.209 -11.246 1.00 97.06 185 PHE A N 1
ATOM 1450 C CA . PHE A 1 185 ? 5.490 -13.585 -10.051 1.00 97.06 185 PHE A CA 1
ATOM 1451 C C . PHE A 1 185 ? 4.060 -14.015 -10.337 1.00 97.06 185 PHE A C 1
ATOM 1453 O O . PHE A 1 185 ? 3.292 -14.205 -9.397 1.00 97.06 185 PHE A O 1
ATOM 1460 N N . ASN A 1 186 ? 3.722 -14.217 -11.613 1.00 97.31 186 ASN A N 1
ATOM 1461 C CA . ASN A 1 186 ? 2.411 -14.681 -12.037 1.00 97.31 186 ASN A CA 1
ATOM 1462 C C . ASN A 1 186 ? 1.272 -13.782 -11.502 1.00 97.31 186 ASN A C 1
ATOM 1464 O O . ASN A 1 186 ? 0.294 -14.263 -10.929 1.00 97.31 186 ASN A O 1
ATOM 1468 N N . LEU A 1 187 ? 1.433 -12.467 -11.667 1.00 97.81 187 LEU A N 1
ATOM 1469 C CA . LEU A 1 187 ? 0.482 -11.429 -11.268 1.00 97.81 187 LEU A CA 1
ATOM 1470 C C . LEU A 1 187 ? -0.269 -10.884 -12.486 1.00 97.81 187 LEU A C 1
ATOM 1472 O O . LEU A 1 187 ? 0.297 -10.764 -13.571 1.00 97.81 187 LEU A O 1
ATOM 1476 N N . ASP A 1 188 ? -1.516 -10.481 -12.272 1.00 97.38 188 ASP A N 1
ATOM 1477 C CA . ASP A 1 188 ? -2.344 -9.803 -13.274 1.00 97.38 188 ASP A CA 1
ATOM 1478 C C . ASP A 1 188 ? -2.258 -8.278 -13.165 1.00 97.38 188 ASP A C 1
ATOM 1480 O O . ASP A 1 188 ? -2.443 -7.569 -14.154 1.00 97.38 188 ASP A O 1
ATOM 1484 N N . LEU A 1 189 ? -2.014 -7.755 -11.958 1.00 96.19 189 LEU A N 1
ATOM 1485 C CA . LEU A 1 189 ? -2.105 -6.324 -11.689 1.00 96.19 189 LEU A CA 1
ATOM 1486 C C . LEU A 1 189 ? -1.185 -5.884 -10.545 1.00 96.19 189 LEU A C 1
ATOM 1488 O O . LEU A 1 189 ? -1.097 -6.538 -9.505 1.00 96.19 189 LEU A O 1
ATOM 1492 N N . ILE A 1 190 ? -0.580 -4.707 -10.718 1.00 95.81 190 ILE A N 1
ATOM 1493 C CA . ILE A 1 190 ? 0.008 -3.915 -9.635 1.00 95.81 190 ILE A CA 1
ATOM 1494 C C . ILE A 1 190 ? -0.961 -2.779 -9.297 1.00 95.81 190 ILE A C 1
ATOM 1496 O O . ILE A 1 190 ? -1.305 -1.971 -10.161 1.00 95.81 190 ILE A O 1
ATOM 1500 N N . CYS A 1 191 ? -1.403 -2.713 -8.046 1.00 94.69 191 CYS A N 1
ATOM 1501 C CA . CYS A 1 191 ? -2.276 -1.663 -7.534 1.00 94.69 191 CYS A CA 1
ATOM 1502 C C . CYS A 1 191 ? -1.481 -0.754 -6.585 1.00 94.69 191 CYS A C 1
ATOM 1504 O O . CYS A 1 191 ? -0.810 -1.240 -5.676 1.00 94.69 191 CYS A O 1
ATOM 1506 N N . ARG A 1 192 ? -1.526 0.561 -6.819 1.00 94.44 192 ARG A N 1
ATOM 1507 C CA . ARG A 1 192 ? -0.694 1.542 -6.109 1.00 94.44 192 ARG A CA 1
ATOM 1508 C C . ARG A 1 192 ? -1.411 2.872 -5.843 1.00 94.44 192 ARG A C 1
ATOM 1510 O O . ARG A 1 192 ? -2.497 3.077 -6.389 1.00 94.44 192 ARG A O 1
ATOM 1517 N N . ALA A 1 193 ? -0.788 3.769 -5.074 1.00 89.94 193 ALA A N 1
ATOM 1518 C CA . ALA A 1 193 ? -1.302 5.109 -4.753 1.00 89.94 193 ALA A CA 1
ATOM 1519 C C . ALA A 1 193 ? -0.236 6.215 -4.971 1.00 89.94 193 ALA A C 1
ATOM 1521 O O . ALA A 1 193 ? 0.384 6.201 -6.030 1.00 89.94 193 ALA A O 1
ATOM 1522 N N . HIS A 1 194 ? -0.035 7.177 -4.056 1.00 88.06 194 HIS A N 1
ATOM 1523 C CA . HIS A 1 194 ? 1.108 8.125 -3.987 1.00 88.06 194 HIS A CA 1
ATOM 1524 C C . HIS A 1 194 ? 1.267 9.179 -5.114 1.00 88.06 194 HIS A C 1
ATOM 1526 O O . HIS A 1 194 ? 2.001 10.167 -4.980 1.00 88.06 194 HIS A O 1
ATOM 1532 N N . GLN A 1 195 ? 0.600 9.008 -6.256 1.00 81.81 195 GLN A N 1
ATOM 1533 C CA . GLN A 1 195 ? 0.531 10.009 -7.320 1.00 81.81 195 GLN A CA 1
ATOM 1534 C C . GLN A 1 195 ? -0.910 10.444 -7.557 1.00 81.81 195 GLN A C 1
ATOM 1536 O O . GLN A 1 195 ? -1.790 9.628 -7.835 1.00 81.81 195 GLN A O 1
ATOM 1541 N N . VAL A 1 196 ? -1.127 11.762 -7.545 1.00 74.12 196 VAL A N 1
ATOM 1542 C CA . VAL A 1 196 ? -2.396 12.354 -7.967 1.00 74.12 196 VAL A CA 1
ATOM 1543 C C . VAL A 1 196 ? -2.581 12.079 -9.456 1.00 74.12 196 VAL A C 1
ATOM 1545 O O . VAL A 1 196 ? -1.834 12.589 -10.291 1.00 74.12 196 VAL A O 1
ATOM 1548 N N . LYS A 1 197 ? -3.601 11.295 -9.806 1.00 68.19 197 LYS A N 1
ATOM 1549 C CA . LYS A 1 197 ? -4.076 11.221 -11.187 1.00 68.19 197 LYS A CA 1
ATOM 1550 C C . LYS A 1 197 ? -5.063 12.350 -11.434 1.00 68.19 197 LYS A C 1
ATOM 1552 O O . LYS A 1 197 ? -6.097 12.424 -10.776 1.00 68.19 197 LYS A O 1
ATOM 1557 N N . LEU A 1 198 ? -4.779 13.183 -12.430 1.00 49.59 198 LEU A N 1
ATOM 1558 C CA . LEU A 1 198 ? -5.812 14.019 -13.027 1.00 49.59 198 LEU A CA 1
ATOM 1559 C C . LEU A 1 198 ? -6.779 13.089 -13.765 1.00 49.59 198 LEU A C 1
ATOM 1561 O O . LEU A 1 198 ? -6.408 12.434 -14.738 1.00 49.59 198 LEU A O 1
ATOM 1565 N N . SER A 1 199 ? -8.012 12.993 -13.280 1.00 47.97 199 SER A N 1
ATOM 1566 C CA . SER A 1 199 ? -9.100 12.444 -14.079 1.00 47.97 199 SER A CA 1
ATOM 1567 C C . SER A 1 199 ? -9.437 13.476 -15.149 1.00 47.97 199 SER A C 1
ATOM 1569 O O . SER A 1 199 ? -9.946 14.548 -14.821 1.00 47.97 199 SER A O 1
ATOM 1571 N N . HIS A 1 200 ? -9.145 13.177 -16.414 1.00 43.03 200 HIS A N 1
ATOM 1572 C CA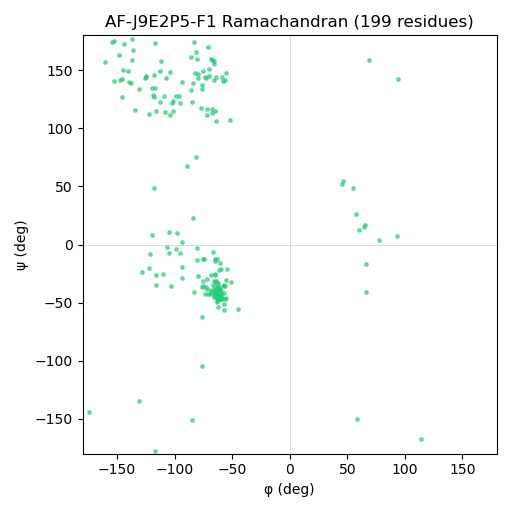 . HIS A 1 200 ? -9.817 13.865 -17.510 1.00 43.03 200 HIS A CA 1
ATOM 1573 C C . HIS A 1 200 ? -11.302 13.491 -17.410 1.00 43.03 200 HIS A C 1
ATOM 1575 O O . HIS A 1 200 ? -11.653 12.328 -17.609 1.00 43.03 200 HIS A O 1
ATOM 1581 N N . ILE A 1 201 ? -12.120 14.445 -16.963 1.00 36.91 201 ILE A N 1
ATOM 1582 C CA . ILE A 1 201 ? -13.585 14.389 -17.031 1.00 36.91 201 ILE A CA 1
ATOM 1583 C C . ILE A 1 201 ? -13.984 14.834 -18.433 1.00 36.91 201 ILE A C 1
ATOM 1585 O O . ILE A 1 201 ? -13.391 15.836 -18.896 1.00 36.91 201 ILE A O 1
#

Secondary structure (DSSP, 8-state):
--TT-TT-SGGGTS-HHHHHHHHHHHHHHHHHS-SEEEE-SS-EEE---TT-HHHHHHHHHHH--TTTS-EEE-S--SSSSS-HHHHHHHHHHHHHHS----SEEEETTTEEEESS---HHHHHSSSGGGGGG--SSPPS--SS-HHHHHHH-EE-TT-SS-EE-TTSSSEEE-HHHHHHHHHHHT-SEEE--SS------

pLDDT: mean 87.13, std 12.77, range [36.91, 97.81]

Organism: Wuchereria bancrofti (NCBI:txid6293)

Nearest PDB structures (foldseek):
  6ghm-assembly2_B  TM=9.344E-01  e=3.527E-17  Homo sapiens
  4g9j-assembly2_B  TM=9.116E-01  e=7.344E-17  Homo sapiens
  6uuq-assembly1_A  TM=9.189E-01  e=3.280E-13  Homo sapiens
  7sqc-assembly1_6D  TM=8.526E-01  e=3.672E-13  Chlamydomonas reinhardtii
  7sqc-assembly1_6C  TM=8.555E-01  e=5.151E-13  Chlamydomonas reinhardtii